Protein AF-0000000086526774 (afdb_homodimer)

Structure (mmCIF, N/CA/C/O backbone):
data_AF-0000000086526774-model_v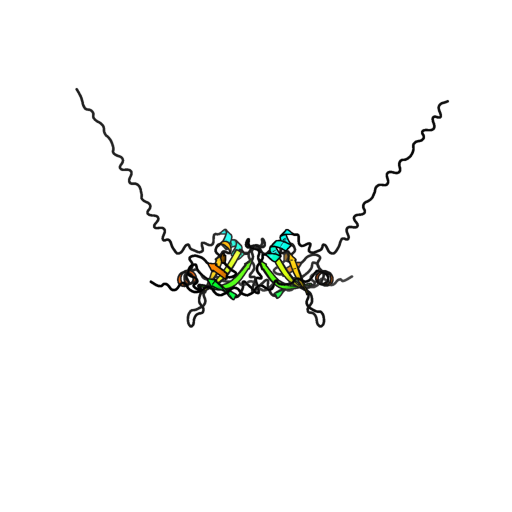1
#
loop_
_entity.id
_entity.type
_entity.pdbx_description
1 polymer 'PRC-barrel domain-containing protein'
#
loop_
_atom_site.group_PDB
_atom_site.id
_atom_site.type_symbol
_atom_site.label_atom_id
_atom_site.label_alt_id
_atom_site.label_comp_id
_atom_site.label_asym_id
_atom_site.label_entity_id
_atom_site.label_seq_id
_atom_site.pdbx_PDB_ins_code
_atom_site.Cartn_x
_atom_site.Cartn_y
_atom_site.Cartn_z
_atom_site.occupancy
_atom_site.B_iso_or_equiv
_atom_site.auth_seq_id
_atom_site.auth_comp_id
_atom_site.auth_asym_id
_atom_site.auth_atom_id
_atom_site.pdbx_PDB_model_num
ATOM 1 N N . MET A 1 1 ? 52.844 72.812 -6.301 1 23.19 1 MET A N 1
ATOM 2 C CA . MET A 1 1 ? 53 71.438 -5.809 1 23.19 1 MET A CA 1
ATOM 3 C C . MET A 1 1 ? 51.781 70.562 -6.164 1 23.19 1 MET A C 1
ATOM 5 O O . MET A 1 1 ? 50.844 71.062 -6.832 1 23.19 1 MET A O 1
ATOM 9 N N . ALA A 1 2 ? 50.844 70.375 -5.219 1 23.88 2 ALA A N 1
ATOM 10 C CA . ALA A 1 2 ? 50.281 69.125 -4.852 1 23.88 2 ALA A CA 1
ATOM 11 C C . ALA A 1 2 ? 49.094 68.75 -5.742 1 23.88 2 ALA A C 1
ATOM 13 O O . ALA A 1 2 ? 49.062 67.688 -6.352 1 23.88 2 ALA A O 1
ATOM 14 N N . PHE A 1 3 ? 47.781 68.812 -5.168 1 28.81 3 PHE A N 1
ATOM 15 C CA . PHE A 1 3 ? 47.062 67.625 -4.68 1 28.81 3 PHE A CA 1
ATOM 16 C C . PHE A 1 3 ? 45.969 67.188 -5.668 1 28.81 3 PHE A C 1
ATOM 18 O O . PHE A 1 3 ? 45.062 68 -5.941 1 28.81 3 PHE A O 1
ATOM 25 N N . TYR A 1 4 ? 46.375 66.5 -6.645 1 37.19 4 TYR A N 1
ATOM 26 C CA . TYR A 1 4 ? 45.531 65.75 -7.574 1 37.19 4 TYR A CA 1
ATOM 27 C C . TYR A 1 4 ? 44.5 64.875 -6.828 1 37.19 4 TYR A C 1
ATOM 29 O O . TYR A 1 4 ? 43.875 64 -7.41 1 37.19 4 TYR A O 1
ATOM 37 N N . GLU A 1 5 ? 44.312 65.25 -5.504 1 31.67 5 GLU A N 1
ATOM 38 C CA . GLU A 1 5 ? 43.75 64 -4.949 1 31.67 5 GLU A CA 1
ATOM 39 C C . GLU A 1 5 ? 42.625 63.438 -5.809 1 31.67 5 GLU A C 1
ATOM 41 O O . GLU A 1 5 ? 42.031 64.188 -6.586 1 31.67 5 GLU A O 1
ATOM 46 N N . THR A 1 6 ? 42.188 62.219 -5.367 1 34.53 6 THR A N 1
ATOM 47 C CA . THR A 1 6 ? 41.719 60.844 -5.43 1 34.53 6 THR A CA 1
ATOM 48 C C . THR A 1 6 ? 40.188 60.812 -5.613 1 34.53 6 THR A C 1
ATOM 50 O O . THR A 1 6 ? 39.438 61.406 -4.805 1 34.53 6 THR A O 1
ATOM 53 N N . LEU A 1 7 ? 39.781 60.625 -6.836 1 38.84 7 LEU A N 1
ATOM 54 C CA . LEU A 1 7 ? 38.438 60.406 -7.371 1 38.84 7 LEU A CA 1
ATOM 55 C C . LEU A 1 7 ? 37.75 59.281 -6.629 1 38.84 7 LEU A C 1
ATOM 57 O O . LEU A 1 7 ? 36.688 58.812 -7.035 1 38.84 7 LEU A O 1
ATOM 61 N N . ILE A 1 8 ? 37.969 59.156 -5.281 1 34.53 8 ILE A N 1
ATOM 62 C CA . ILE A 1 8 ? 37.531 57.812 -4.879 1 34.53 8 ILE A CA 1
ATOM 63 C C . ILE A 1 8 ? 36.031 57.688 -5.109 1 34.53 8 ILE A C 1
ATOM 65 O O . ILE A 1 8 ? 35.219 58.438 -4.562 1 34.53 8 ILE A O 1
ATOM 69 N N . ALA A 1 9 ? 35.656 57.156 -6.242 1 38.97 9 ALA A N 1
ATOM 70 C CA . ALA A 1 9 ? 34.312 56.75 -6.613 1 38.97 9 ALA A CA 1
ATOM 71 C C . ALA A 1 9 ? 33.781 55.75 -5.598 1 38.97 9 ALA A C 1
ATOM 73 O O . ALA A 1 9 ? 34.344 54.656 -5.414 1 38.97 9 ALA A O 1
ATOM 74 N N . ALA A 1 10 ? 33.375 56.25 -4.434 1 34.34 10 ALA A N 1
ATOM 75 C CA . ALA A 1 10 ? 32.812 55.281 -3.494 1 34.34 10 ALA A CA 1
ATOM 76 C C . ALA A 1 10 ? 31.625 54.562 -4.121 1 34.34 10 ALA A C 1
ATOM 78 O O . ALA A 1 10 ? 30.656 55.188 -4.559 1 34.34 10 ALA A O 1
ATOM 79 N N . THR A 1 11 ? 31.906 53.469 -4.848 1 37.31 11 THR A N 1
ATOM 80 C CA . THR A 1 11 ? 30.891 52.531 -5.312 1 37.31 11 THR A CA 1
ATOM 81 C C . THR A 1 11 ? 30.031 52.031 -4.148 1 37.31 11 THR A C 1
ATOM 83 O O . THR A 1 11 ? 30.547 51.531 -3.146 1 37.31 11 THR A O 1
ATOM 86 N N . VAL A 1 12 ? 29.047 52.812 -3.752 1 35.53 12 VAL A N 1
ATOM 87 C CA . VAL A 1 12 ? 28.078 52.312 -2.777 1 35.53 12 VAL A CA 1
ATOM 88 C C . VAL A 1 12 ? 27.531 50.969 -3.227 1 35.53 12 VAL A C 1
ATOM 90 O O . VAL A 1 12 ? 26.969 50.844 -4.316 1 35.53 12 VAL A O 1
ATOM 93 N N . LEU A 1 13 ? 28.203 49.844 -2.893 1 33.06 13 LEU A N 1
ATOM 94 C CA . LEU A 1 13 ? 27.672 48.469 -3 1 33.06 13 LEU A CA 1
ATOM 95 C C . LEU A 1 13 ? 26.312 48.344 -2.33 1 33.06 13 LEU A C 1
ATOM 97 O O . LEU A 1 13 ? 26.188 48.594 -1.128 1 33.06 13 LEU A O 1
ATOM 101 N N . ALA A 1 14 ? 25.25 48.812 -2.852 1 34.62 14 ALA A N 1
ATOM 102 C CA . ALA A 1 14 ? 23.938 48.469 -2.309 1 34.62 14 ALA A CA 1
ATOM 103 C C . ALA A 1 14 ? 23.781 46.938 -2.225 1 34.62 14 ALA A C 1
ATOM 105 O O . ALA A 1 14 ? 23.953 46.25 -3.223 1 34.62 14 ALA A O 1
ATOM 106 N N . SER A 1 15 ? 24.203 46.312 -1.143 1 31.66 15 SER A N 1
ATOM 107 C CA . SER A 1 15 ? 23.812 44.938 -0.841 1 31.66 15 SER A CA 1
ATOM 108 C C . SER A 1 15 ? 22.297 44.75 -0.994 1 31.66 15 SER A C 1
ATOM 110 O O . SER A 1 15 ? 21.516 45.5 -0.411 1 31.66 15 SER A O 1
ATOM 112 N N . SER A 1 16 ? 21.812 44.312 -2.121 1 35.47 16 SER A N 1
ATOM 113 C CA . SER A 1 16 ? 20.484 43.75 -2.309 1 35.47 16 SER A CA 1
ATOM 114 C C . SER A 1 16 ? 20.141 42.75 -1.215 1 35.47 16 SER A C 1
ATOM 116 O O . SER A 1 16 ? 20.75 41.688 -1.144 1 35.47 16 SER A O 1
ATOM 118 N N . VAL A 1 17 ? 19.984 43.188 0.007 1 31.89 17 VAL A N 1
ATOM 119 C CA . VAL A 1 17 ? 19.312 42.281 0.921 1 31.89 17 VAL A CA 1
ATOM 120 C C . VAL A 1 17 ? 18.078 41.688 0.241 1 31.89 17 VAL A C 1
ATOM 122 O O . VAL A 1 17 ? 17.141 42.406 -0.087 1 31.89 17 VAL A O 1
ATOM 125 N N . SER A 1 18 ? 18.281 40.781 -0.705 1 32.25 18 SER A N 1
ATOM 126 C CA . SER A 1 18 ? 17.188 39.875 -1.078 1 32.25 18 SER A CA 1
ATOM 127 C C . SER A 1 18 ? 16.469 39.344 0.154 1 32.25 18 SER A C 1
ATOM 129 O O . SER A 1 18 ? 17.031 38.562 0.924 1 32.25 18 SER A O 1
ATOM 131 N N . ALA A 1 19 ? 15.836 40.125 0.886 1 31.8 19 ALA A N 1
ATOM 132 C CA . ALA A 1 19 ? 14.883 39.625 1.867 1 31.8 19 ALA A CA 1
ATOM 133 C C . ALA A 1 19 ? 14.039 38.5 1.275 1 31.8 19 ALA A C 1
ATOM 135 O O . ALA A 1 19 ? 13.18 38.719 0.426 1 31.8 19 ALA A O 1
ATOM 136 N N . HIS A 1 20 ? 14.656 37.312 0.956 1 32.69 20 HIS A N 1
ATOM 137 C CA . HIS A 1 20 ? 13.82 36.094 0.852 1 32.69 20 HIS A CA 1
ATOM 138 C C . HIS A 1 20 ? 12.852 36 2.02 1 32.69 20 HIS A C 1
ATOM 140 O O . HIS A 1 20 ? 13.258 35.781 3.16 1 32.69 20 HIS A O 1
ATOM 146 N N . ALA A 1 21 ? 12.023 36.875 2.191 1 30.42 21 ALA A N 1
ATOM 147 C CA . ALA A 1 21 ? 10.922 36.531 3.088 1 30.42 21 ALA A CA 1
ATOM 148 C C . ALA A 1 21 ? 10.531 35.062 2.939 1 30.42 21 ALA A C 1
ATOM 150 O O . ALA A 1 21 ? 10.023 34.656 1.894 1 30.42 21 ALA A O 1
ATOM 151 N N . GLN A 1 22 ? 11.359 34.219 3.465 1 30.98 22 GLN A N 1
ATOM 152 C CA . GLN A 1 22 ? 10.953 32.812 3.641 1 30.98 22 GLN A CA 1
ATOM 153 C C . GLN A 1 22 ? 9.539 32.719 4.215 1 30.98 22 GLN A C 1
ATOM 155 O O . GLN A 1 22 ? 9.312 33.094 5.375 1 30.98 22 GLN A O 1
ATOM 160 N N . ILE A 1 23 ? 8.57 33.25 3.6 1 31.83 23 ILE A N 1
ATOM 161 C CA . ILE A 1 23 ? 7.27 32.781 4.051 1 31.83 23 ILE A CA 1
ATOM 162 C C . ILE A 1 23 ? 7.391 31.328 4.531 1 31.83 23 ILE A C 1
ATOM 164 O O . ILE A 1 23 ? 7.75 30.438 3.758 1 31.83 23 ILE A O 1
ATOM 168 N N . ALA A 1 24 ? 7.918 31.062 5.633 1 30.03 24 ALA A N 1
ATOM 169 C CA . ALA A 1 24 ? 8.188 29.906 6.488 1 30.03 24 ALA A CA 1
ATOM 170 C C . ALA A 1 24 ? 7.285 28.734 6.133 1 30.03 24 ALA A C 1
ATOM 172 O O . ALA A 1 24 ? 7.758 27.609 5.988 1 30.03 24 ALA A O 1
ATOM 173 N N . GLY A 1 25 ? 6.016 28.797 6.668 1 33.38 25 GLY A N 1
ATOM 174 C CA . GLY A 1 25 ? 5.258 27.625 7.117 1 33.38 25 GLY A CA 1
ATOM 175 C C . GLY A 1 25 ? 4.961 26.641 6 1 33.38 25 GLY A C 1
ATOM 176 O O . GLY A 1 25 ? 4.68 25.469 6.258 1 33.38 25 GLY A O 1
ATOM 177 N N . ALA A 1 26 ? 4.219 27.172 4.941 1 39.5 26 ALA A N 1
ATOM 178 C CA . ALA A 1 26 ? 3.547 26.219 4.066 1 39.5 26 ALA A CA 1
ATOM 179 C C . ALA A 1 26 ? 4.547 25.5 3.162 1 39.5 26 ALA A C 1
ATOM 181 O O . ALA A 1 26 ? 4.996 26.062 2.158 1 39.5 26 ALA A O 1
ATOM 182 N N . GLN A 1 27 ? 5.66 25.156 3.58 1 42.06 27 GLN A N 1
ATOM 183 C CA . GLN A 1 27 ? 6.367 24.406 2.549 1 42.06 27 GLN A CA 1
ATOM 184 C C . GLN A 1 27 ? 5.391 23.594 1.696 1 42.06 27 GLN A C 1
ATOM 186 O O . GLN A 1 27 ? 4.652 22.75 2.215 1 42.06 27 GLN A O 1
ATOM 191 N N . PRO A 1 28 ? 4.953 24.172 0.633 1 45.78 28 PRO A N 1
ATOM 192 C CA . PRO A 1 28 ? 4.133 23.359 -0.27 1 45.78 28 PRO A CA 1
ATOM 193 C C . PRO A 1 28 ? 4.629 21.922 -0.393 1 45.78 28 PRO A C 1
ATOM 195 O O . PRO A 1 28 ? 5.824 21.672 -0.231 1 45.78 28 PRO A O 1
ATOM 198 N N . ILE A 1 29 ? 3.818 20.938 0.22 1 50.53 29 ILE A N 1
ATOM 199 C CA . ILE A 1 29 ? 4.066 19.578 -0.256 1 50.53 29 ILE A CA 1
ATOM 200 C C . ILE A 1 29 ? 4.582 19.625 -1.691 1 50.53 29 ILE A C 1
ATOM 202 O O . ILE A 1 29 ? 3.818 19.875 -2.627 1 50.53 29 ILE A O 1
ATOM 206 N N . SER A 1 30 ? 5.574 20.484 -1.991 1 51.22 30 SER A N 1
ATOM 207 C CA . SER A 1 30 ? 6.172 20.578 -3.318 1 51.22 30 SER A CA 1
ATOM 208 C C . SER A 1 30 ? 6.332 19.203 -3.951 1 51.22 30 SER A C 1
ATOM 210 O O . SER A 1 30 ? 7.176 18.406 -3.521 1 51.22 30 SER A O 1
ATOM 212 N N . VAL A 1 31 ? 5.344 18.797 -4.445 1 57.62 31 VAL A N 1
ATOM 213 C CA . VAL A 1 31 ? 5.438 17.609 -5.293 1 57.62 31 VAL A CA 1
ATOM 214 C C . VAL A 1 31 ? 6.375 17.891 -6.465 1 57.62 31 VAL A C 1
ATOM 216 O O . VAL A 1 31 ? 6.18 18.844 -7.215 1 57.62 31 VAL A O 1
ATOM 219 N N . THR A 1 32 ? 7.656 17.5 -6.383 1 61.91 32 THR A N 1
ATOM 220 C CA . THR A 1 32 ? 8.586 17.578 -7.504 1 61.91 32 THR A CA 1
ATOM 221 C C . THR A 1 32 ? 7.988 16.938 -8.75 1 61.91 32 THR A C 1
ATOM 223 O O . THR A 1 32 ? 6.992 16.203 -8.664 1 61.91 32 THR A O 1
ATOM 226 N N . VAL A 1 33 ? 8.438 17.359 -9.914 1 57.66 33 VAL A N 1
ATOM 227 C CA . VAL A 1 33 ? 7.996 16.812 -11.188 1 57.66 33 VAL A CA 1
ATOM 228 C C . VAL A 1 33 ? 8.078 15.281 -11.141 1 57.66 33 VAL A C 1
ATOM 230 O O . VAL A 1 33 ? 7.195 14.594 -11.648 1 57.66 33 VAL A O 1
ATOM 233 N N . GLU A 1 34 ? 9.211 14.797 -10.531 1 62.72 34 GLU A N 1
ATOM 234 C CA . GLU A 1 34 ? 9.383 13.352 -10.445 1 62.72 34 GLU A CA 1
ATOM 235 C C . GLU A 1 34 ? 8.273 12.711 -9.609 1 62.72 34 GLU A C 1
ATOM 237 O O . GLU A 1 34 ? 7.742 11.656 -9.977 1 62.72 34 GLU A O 1
ATOM 242 N N . GLN A 1 35 ? 7.938 13.414 -8.688 1 68.31 35 GLN A N 1
ATOM 243 C CA . GLN A 1 35 ? 6.883 12.875 -7.836 1 68.31 35 GLN A CA 1
ATOM 244 C C . GLN A 1 35 ? 5.523 12.961 -8.523 1 68.31 35 GLN A C 1
ATOM 246 O O . GLN A 1 35 ? 4.703 12.047 -8.406 1 68.31 35 GLN A O 1
ATOM 251 N N . SER A 1 36 ? 5.422 14.023 -9.289 1 73.69 36 SER A N 1
ATOM 252 C CA . SER A 1 36 ? 4.184 14.156 -10.047 1 73.69 36 SER A CA 1
ATOM 253 C C . SER A 1 36 ? 4.043 13.047 -11.078 1 73.69 36 SER A C 1
ATOM 255 O O . SER A 1 36 ? 2.965 12.469 -11.234 1 73.69 36 SER A O 1
ATOM 257 N N . GLN A 1 37 ? 5.195 12.758 -11.75 1 71.69 37 GLN A N 1
ATOM 258 C CA . GLN A 1 37 ? 5.156 11.688 -12.75 1 71.69 37 GLN A CA 1
ATOM 259 C C . GLN A 1 37 ? 4.871 10.336 -12.102 1 71.69 37 GLN A C 1
ATOM 261 O O . GLN A 1 37 ? 4.094 9.539 -12.633 1 71.69 37 GLN A O 1
ATOM 266 N N . ALA A 1 38 ? 5.496 10.117 -10.93 1 71.31 38 ALA A N 1
ATOM 267 C CA . ALA A 1 38 ? 5.27 8.859 -10.219 1 71.31 38 ALA A CA 1
ATOM 268 C C . ALA A 1 38 ? 3.811 8.719 -9.797 1 71.31 38 ALA A C 1
ATOM 270 O O . ALA A 1 38 ? 3.256 7.621 -9.812 1 71.31 38 ALA A O 1
ATOM 271 N N . LEU A 1 39 ? 3.24 9.828 -9.5 1 74.06 39 LEU A N 1
ATOM 272 C CA . LEU A 1 39 ? 1.826 9.828 -9.141 1 74.06 39 LEU A CA 1
ATOM 273 C C . LEU A 1 39 ? 0.956 9.508 -10.352 1 74.06 39 LEU A C 1
ATOM 275 O O . LEU A 1 39 ? -0.042 8.789 -10.234 1 74.06 39 LEU A O 1
ATOM 279 N N . LEU A 1 40 ? 1.454 9.93 -11.5 1 75.5 40 LEU A N 1
ATOM 280 C CA . LEU A 1 40 ? 0.702 9.742 -12.734 1 75.5 40 LEU A CA 1
ATOM 281 C C . LEU A 1 40 ? 0.823 8.305 -13.227 1 75.5 40 LEU A C 1
ATOM 283 O O . LEU A 1 40 ? -0.122 7.758 -13.805 1 75.5 40 LEU A O 1
ATOM 287 N N . GLU A 1 41 ? 1.964 7.715 -12.883 1 82.12 41 GLU A N 1
ATOM 288 C CA . GLU A 1 41 ? 2.217 6.387 -13.43 1 82.12 41 GLU A CA 1
ATOM 289 C C . GLU A 1 41 ? 1.964 5.301 -12.391 1 82.12 41 GLU A C 1
ATOM 291 O O . GLU A 1 41 ? 1.999 4.109 -12.703 1 82.12 41 GLU A O 1
ATOM 296 N N . GLY A 1 42 ? 1.665 5.711 -11.242 1 89.81 42 GLY A N 1
ATOM 297 C CA . GLY A 1 42 ? 1.543 4.746 -10.156 1 89.81 42 GLY A CA 1
ATOM 298 C C . GLY A 1 42 ? 0.17 4.105 -10.086 1 89.81 42 GLY A C 1
ATOM 299 O O . GLY A 1 42 ? -0.706 4.402 -10.898 1 89.81 42 GLY A O 1
ATOM 300 N N . TRP A 1 43 ? 0.063 3.113 -9.234 1 92.06 43 TRP A N 1
ATOM 301 C CA . TRP A 1 43 ? -1.173 2.367 -9.016 1 92.06 43 TRP A CA 1
ATOM 302 C C . TRP A 1 43 ? -1.76 2.676 -7.641 1 92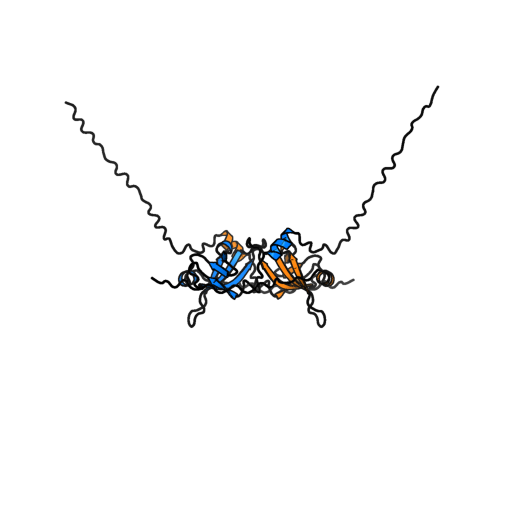.06 43 TRP A C 1
ATOM 304 O O . TRP A 1 43 ? -1.042 2.672 -6.637 1 92.06 43 TRP A O 1
ATOM 314 N N . SER A 1 44 ? -3.057 2.922 -7.648 1 95.5 44 SER A N 1
ATOM 315 C CA . SER A 1 44 ? -3.791 3.02 -6.391 1 95.5 44 SER A CA 1
ATOM 316 C C . SER A 1 44 ? -3.852 1.674 -5.676 1 95.5 44 SER A C 1
ATOM 318 O O . SER A 1 44 ? -4.34 0.69 -6.238 1 95.5 44 SER A O 1
ATOM 320 N N . VAL A 1 45 ? -3.4 1.687 -4.488 1 96.81 45 VAL A N 1
ATOM 321 C CA . VAL A 1 45 ? -3.404 0.45 -3.715 1 96.81 45 VAL A CA 1
ATOM 322 C C . VAL A 1 45 ? -4.84 0.052 -3.383 1 96.81 45 VAL A C 1
ATOM 324 O O . VAL A 1 45 ? -5.227 -1.106 -3.557 1 96.81 45 VAL A O 1
ATOM 327 N N . LYS A 1 46 ? -5.582 0.971 -2.934 1 96.25 46 LYS A N 1
ATOM 328 C CA . LYS A 1 46 ? -6.953 0.721 -2.498 1 96.25 46 LYS A CA 1
ATOM 329 C C . LYS A 1 46 ? -7.832 0.28 -3.666 1 96.25 46 LYS A C 1
ATOM 331 O O . LYS A 1 46 ? -8.648 -0.635 -3.527 1 96.25 46 LYS A O 1
ATOM 336 N N . LYS A 1 47 ? -7.648 0.801 -4.812 1 94.12 47 LYS A N 1
ATOM 337 C CA . LYS A 1 47 ? -8.578 0.578 -5.918 1 94.12 47 LYS A CA 1
ATOM 338 C C . LYS A 1 47 ? -8.047 -0.491 -6.871 1 94.12 47 LYS A C 1
ATOM 340 O O . LYS A 1 47 ? -8.828 -1.234 -7.473 1 94.12 47 LYS A O 1
ATOM 345 N N . SER A 1 48 ? -6.703 -0.568 -6.965 1 94.69 48 SER A N 1
ATOM 346 C CA . SER A 1 48 ? -6.184 -1.35 -8.078 1 94.69 48 SER A CA 1
ATOM 347 C C . SER A 1 48 ? -5.324 -2.512 -7.594 1 94.69 48 SER A C 1
ATOM 349 O O . SER A 1 48 ? -4.895 -3.35 -8.391 1 94.69 48 SER A O 1
ATOM 351 N N . VAL A 1 49 ? -5.047 -2.611 -6.332 1 96.56 49 VAL A N 1
ATOM 352 C CA . VAL A 1 49 ? -4.121 -3.648 -5.891 1 96.56 49 VAL A CA 1
ATOM 353 C C . VAL A 1 49 ? -4.82 -4.574 -4.895 1 96.56 49 VAL A C 1
ATOM 355 O O . VAL A 1 49 ? -4.98 -5.766 -5.156 1 96.56 49 VAL A O 1
ATOM 358 N N . LEU A 1 50 ? -5.285 -4 -3.811 1 98 50 LEU A N 1
ATOM 359 C CA . LEU A 1 50 ? -5.91 -4.828 -2.785 1 98 50 LEU A CA 1
ATOM 360 C C . LEU A 1 50 ? -7.18 -5.488 -3.314 1 98 50 LEU A C 1
ATOM 362 O O . LEU A 1 50 ? -8.008 -4.828 -3.939 1 98 50 LEU A O 1
ATOM 366 N N . GLY A 1 51 ? -7.254 -6.785 -3.141 1 96.44 51 GLY A N 1
ATOM 367 C CA . GLY A 1 51 ? -8.438 -7.527 -3.553 1 96.44 51 GLY A CA 1
ATOM 368 C C . GLY A 1 51 ? -8.375 -7.992 -4.996 1 96.44 51 GLY A C 1
ATOM 369 O O . GLY A 1 51 ? -9.25 -8.727 -5.453 1 96.44 51 GLY A O 1
ATOM 370 N N . LYS A 1 52 ? -7.414 -7.645 -5.715 1 96.44 52 LYS A N 1
ATOM 371 C CA . LYS A 1 52 ? -7.309 -8.016 -7.121 1 96.44 52 LYS A CA 1
ATOM 372 C C . LYS A 1 52 ? -6.703 -9.406 -7.281 1 96.44 52 LYS A C 1
ATOM 374 O O . LYS A 1 52 ? -5.91 -9.844 -6.445 1 96.44 52 LYS A O 1
ATOM 379 N N . ALA A 1 53 ? -7.059 -9.992 -8.32 1 96.62 53 ALA A N 1
ATOM 380 C CA . ALA A 1 53 ? -6.586 -11.336 -8.633 1 96.62 53 ALA A CA 1
ATOM 381 C C . ALA A 1 53 ? -5.121 -11.32 -9.055 1 96.62 53 ALA A C 1
ATOM 383 O O . ALA A 1 53 ? -4.656 -10.352 -9.664 1 96.62 53 ALA A O 1
ATOM 384 N N . VAL A 1 54 ? -4.48 -12.383 -8.742 1 97.31 54 VAL A N 1
ATOM 385 C CA . VAL A 1 54 ? -3.129 -12.656 -9.219 1 97.31 54 VAL A CA 1
ATOM 386 C C . VAL A 1 54 ? -3.148 -13.836 -10.195 1 97.31 54 VAL A C 1
ATOM 388 O O . VAL A 1 54 ? -3.686 -14.898 -9.883 1 97.31 54 VAL A O 1
ATOM 391 N N . TYR A 1 55 ? -2.578 -13.617 -11.336 1 97.06 55 TYR A N 1
ATOM 392 C CA . TYR A 1 55 ? -2.564 -14.633 -12.383 1 97.06 55 TYR A CA 1
ATOM 393 C C . TYR A 1 55 ? -1.157 -15.188 -12.586 1 97.06 55 TYR A C 1
ATOM 395 O O . TYR A 1 55 ? -0.172 -14.539 -12.227 1 97.06 55 TYR A O 1
ATOM 403 N N . ASN A 1 56 ? -1.118 -16.406 -13.125 1 96.56 56 ASN A N 1
ATOM 404 C CA . ASN A 1 56 ? 0.161 -16.938 -13.586 1 96.56 56 ASN A CA 1
ATOM 405 C C . ASN A 1 56 ? 0.322 -16.766 -15.094 1 96.56 56 ASN A C 1
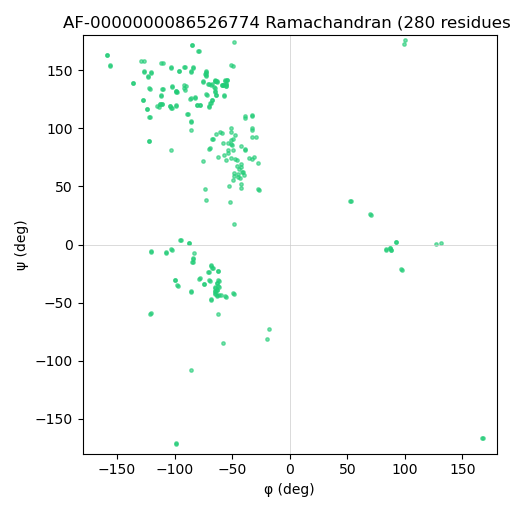ATOM 407 O O . ASN A 1 56 ? -0.479 -16.094 -15.734 1 96.56 56 ASN A O 1
ATOM 411 N N . ASP A 1 57 ? 1.412 -17.406 -15.633 1 95.06 57 ASP A N 1
ATOM 412 C CA . ASP A 1 57 ? 1.755 -17.219 -17.047 1 95.06 57 ASP A CA 1
ATOM 413 C C . ASP A 1 57 ? 0.707 -17.859 -17.953 1 95.06 57 ASP A C 1
ATOM 415 O O . ASP A 1 57 ? 0.608 -17.516 -19.125 1 95.06 57 ASP A O 1
ATOM 419 N N . GLU A 1 58 ? -0.061 -18.734 -17.422 1 95.06 58 GLU A N 1
ATOM 420 C CA . GLU A 1 58 ? -1.108 -19.406 -18.188 1 95.06 58 GLU A CA 1
ATOM 421 C C . GLU A 1 58 ? -2.449 -18.688 -18.031 1 95.06 58 GLU A C 1
ATOM 423 O O . GLU A 1 58 ? -3.494 -19.234 -18.375 1 95.06 58 GLU A O 1
ATOM 428 N N . ASN A 1 59 ? -2.492 -17.594 -17.359 1 96 59 ASN A N 1
ATOM 429 C CA . ASN A 1 59 ? -3.68 -16.781 -17.109 1 96 59 ASN A CA 1
ATOM 430 C C . ASN A 1 59 ? -4.652 -17.469 -16.172 1 96 59 ASN A C 1
ATOM 432 O O . ASN A 1 59 ? -5.863 -17.281 -16.266 1 96 59 ASN A O 1
ATOM 436 N N . GLN A 1 60 ? -4.109 -18.297 -15.398 1 93.88 60 GLN A N 1
ATOM 437 C CA . GLN A 1 60 ? -4.898 -18.906 -14.328 1 93.88 60 GLN A CA 1
ATOM 438 C C . GLN A 1 60 ? -4.805 -18.078 -13.047 1 93.88 60 GLN A C 1
ATOM 440 O O . GLN A 1 60 ? -3.715 -17.656 -12.656 1 93.88 60 GLN A O 1
ATOM 445 N N . LYS A 1 61 ? -5.91 -17.828 -12.43 1 94.19 61 LYS A N 1
ATOM 446 C CA . LYS A 1 61 ? -5.91 -17.156 -11.141 1 94.19 61 LYS A CA 1
ATOM 447 C C . LYS A 1 61 ? -5.312 -18.031 -10.047 1 94.19 61 LYS A C 1
ATOM 449 O O . LYS A 1 61 ? -5.809 -19.125 -9.781 1 94.19 61 LYS A O 1
ATOM 454 N N . VAL A 1 62 ? -4.27 -17.484 -9.445 1 94.69 62 VAL A N 1
ATOM 455 C CA . VAL A 1 62 ? -3.6 -18.312 -8.445 1 94.69 62 VAL A CA 1
ATOM 456 C C . VAL A 1 62 ? -3.91 -17.781 -7.051 1 94.69 62 VAL A C 1
ATOM 458 O O . VAL A 1 62 ? -3.584 -18.438 -6.051 1 94.69 62 VAL A O 1
ATOM 461 N N . GLY A 1 63 ? -4.586 -16.625 -6.945 1 95 63 GLY A N 1
ATOM 462 C CA . GLY A 1 63 ? -4.941 -16.047 -5.668 1 95 63 GLY A CA 1
ATOM 463 C C . GLY A 1 63 ? -5.418 -14.602 -5.785 1 95 63 GLY A C 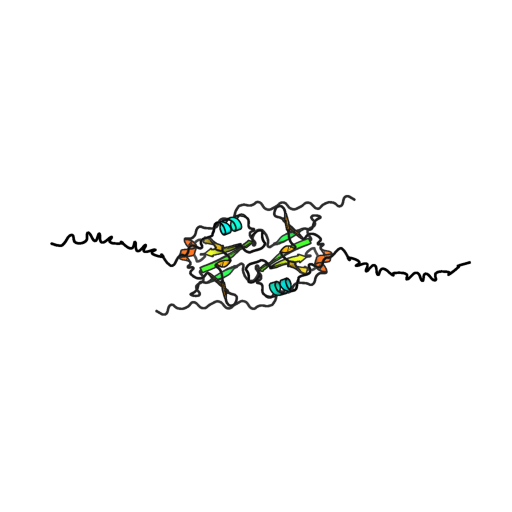1
ATOM 464 O O . GLY A 1 63 ? -5.805 -14.164 -6.867 1 95 63 GLY A O 1
ATOM 465 N N . THR A 1 64 ? -5.477 -13.945 -4.641 1 96.44 64 THR A N 1
ATOM 466 C CA . THR A 1 64 ? -5.883 -12.547 -4.543 1 96.44 64 THR A CA 1
ATOM 467 C C . THR A 1 64 ? -4.961 -11.773 -3.604 1 96.44 64 THR A C 1
ATOM 469 O O . THR A 1 64 ? -4.52 -12.312 -2.584 1 96.44 64 THR A O 1
ATOM 472 N N . VAL A 1 65 ? -4.637 -10.562 -4.004 1 97.75 65 VAL A N 1
ATOM 473 C CA . VAL A 1 65 ? -3.826 -9.734 -3.113 1 97.75 65 VAL A CA 1
ATOM 474 C C . VAL A 1 65 ? -4.652 -9.32 -1.896 1 97.75 65 VAL A C 1
ATOM 476 O O . VAL A 1 65 ? -5.633 -8.586 -2.025 1 97.75 65 VAL A O 1
ATOM 479 N N . ARG A 1 66 ? -4.266 -9.68 -0.799 1 97.25 66 ARG A N 1
ATOM 480 C CA . ARG A 1 66 ? -4.988 -9.398 0.436 1 97.25 66 ARG A CA 1
ATOM 481 C C . ARG A 1 66 ? -4.418 -8.164 1.134 1 97.25 66 ARG A C 1
ATOM 483 O O . ARG A 1 66 ? -5.148 -7.426 1.796 1 97.25 66 ARG A O 1
ATOM 490 N N . ASP A 1 67 ? -3.117 -7.996 1.047 1 97.69 67 ASP A N 1
ATOM 491 C CA . ASP A 1 67 ? -2.43 -6.934 1.771 1 97.69 67 ASP A CA 1
ATOM 492 C C . ASP A 1 67 ? -1.08 -6.617 1.133 1 97.69 67 ASP A C 1
ATOM 494 O O . ASP A 1 67 ? -0.604 -7.363 0.274 1 97.69 67 ASP A O 1
ATOM 498 N N . LEU A 1 68 ? -0.515 -5.535 1.415 1 97.94 68 LEU A N 1
ATOM 499 C CA . LEU A 1 68 ? 0.868 -5.18 1.122 1 97.94 68 LEU A CA 1
ATOM 500 C C . LEU A 1 68 ? 1.635 -4.875 2.404 1 97.94 68 LEU A C 1
ATOM 502 O O . LEU A 1 68 ? 1.049 -4.426 3.393 1 97.94 68 LEU A O 1
ATOM 506 N N . ILE A 1 69 ? 2.9 -5.18 2.357 1 96.19 69 ILE A N 1
ATOM 507 C CA . ILE A 1 69 ? 3.807 -4.789 3.432 1 96.19 69 ILE A CA 1
ATOM 508 C C . ILE A 1 69 ? 4.77 -3.717 2.93 1 96.19 69 ILE A C 1
ATOM 510 O O . ILE A 1 69 ? 5.465 -3.918 1.931 1 96.19 69 ILE A O 1
ATOM 514 N N . VAL A 1 70 ? 4.73 -2.592 3.572 1 95.44 70 VAL A N 1
ATOM 515 C CA . VAL A 1 70 ? 5.641 -1.505 3.229 1 95.44 70 VAL A CA 1
ATOM 516 C C . VAL A 1 70 ? 6.82 -1.492 4.199 1 95.44 70 VAL A C 1
ATOM 518 O O . VAL A 1 70 ? 6.629 -1.5 5.418 1 95.44 70 VAL A O 1
ATOM 521 N N . ALA A 1 71 ? 7.953 -1.411 3.629 1 92.19 71 ALA A N 1
ATOM 522 C CA . ALA A 1 71 ? 9.188 -1.395 4.402 1 92.19 71 ALA A CA 1
ATOM 523 C C . ALA A 1 71 ? 9.461 -0.005 4.973 1 92.19 71 ALA A C 1
ATOM 525 O O . ALA A 1 71 ? 8.852 0.978 4.543 1 92.19 71 ALA A O 1
ATOM 526 N N . PRO A 1 72 ? 10.391 0.068 5.906 1 86.94 72 PRO A N 1
ATOM 527 C CA . PRO A 1 72 ? 10.719 1.353 6.531 1 86.94 72 PRO A CA 1
ATOM 528 C C . PRO A 1 72 ? 11.266 2.373 5.535 1 86.94 72 PRO A C 1
ATOM 530 O O . PRO A 1 72 ? 11.125 3.58 5.746 1 86.94 72 PRO A O 1
ATOM 533 N N . ASP A 1 73 ? 11.789 1.913 4.461 1 86.81 73 ASP A N 1
ATOM 534 C CA . ASP A 1 73 ? 12.383 2.828 3.488 1 86.81 73 ASP A CA 1
ATOM 535 C C . ASP A 1 73 ? 11.336 3.332 2.498 1 86.81 73 ASP A C 1
ATOM 537 O O . ASP A 1 73 ? 11.648 4.109 1.595 1 86.81 73 ASP A O 1
ATOM 541 N N . GLY A 1 74 ? 10.125 2.914 2.67 1 90.5 74 GLY A N 1
ATOM 542 C CA . GLY A 1 74 ? 9.047 3.395 1.821 1 90.5 74 GLY A CA 1
ATOM 543 C C . GLY A 1 74 ? 8.805 2.514 0.611 1 90.5 74 GLY A C 1
ATOM 544 O O . GLY A 1 74 ? 7.934 2.809 -0.211 1 90.5 74 GLY A O 1
ATOM 545 N N . SER A 1 75 ? 9.523 1.466 0.502 1 92.81 75 SER A N 1
ATOM 546 C CA . SER A 1 75 ? 9.289 0.528 -0.591 1 92.81 75 SER A CA 1
ATOM 547 C C . SER A 1 75 ? 8.305 -0.563 -0.187 1 92.81 75 SER A C 1
ATOM 549 O O . SER A 1 75 ? 8.133 -0.844 1.002 1 92.81 75 SER A O 1
ATOM 551 N N . VAL A 1 76 ? 7.629 -1.087 -1.156 1 95.56 76 VAL A N 1
ATOM 552 C CA . VAL A 1 76 ? 6.809 -2.266 -0.891 1 95.56 76 VAL A CA 1
ATOM 553 C C . VAL A 1 76 ? 7.695 -3.506 -0.822 1 95.56 76 VAL A C 1
ATOM 555 O O . VAL A 1 76 ? 8.367 -3.855 -1.799 1 95.56 76 VAL A O 1
ATOM 558 N N . SER A 1 77 ? 7.707 -4.172 0.266 1 94.44 77 SER A N 1
ATOM 559 C CA . SER A 1 77 ? 8.562 -5.344 0.436 1 94.44 77 SER A CA 1
ATOM 560 C C . SER A 1 77 ? 7.879 -6.602 -0.092 1 94.44 77 SER A C 1
ATOM 562 O O . SER A 1 77 ? 8.516 -7.434 -0.743 1 94.44 77 SER A O 1
ATOM 564 N N . ALA A 1 78 ? 6.52 -6.672 0.205 1 95.62 78 ALA A N 1
ATOM 565 C CA . ALA A 1 78 ? 5.824 -7.902 -0.167 1 95.62 78 ALA A CA 1
ATOM 566 C C . ALA A 1 78 ? 4.332 -7.652 -0.347 1 95.62 78 ALA A C 1
ATOM 568 O O . ALA A 1 78 ? 3.781 -6.703 0.212 1 95.62 78 ALA A O 1
ATOM 569 N N . ALA A 1 79 ? 3.744 -8.469 -1.14 1 97 79 ALA A N 1
ATOM 570 C CA . ALA A 1 79 ? 2.295 -8.648 -1.174 1 97 79 ALA A CA 1
ATOM 571 C C . ALA A 1 79 ? 1.886 -9.93 -0.448 1 97 79 ALA A C 1
ATOM 573 O O . ALA A 1 79 ? 2.553 -10.961 -0.567 1 97 79 ALA A O 1
ATOM 574 N N . ILE A 1 80 ? 0.87 -9.781 0.32 1 96.88 80 ILE A N 1
ATOM 575 C CA . ILE A 1 80 ? 0.25 -10.984 0.873 1 96.88 80 ILE A CA 1
ATOM 576 C C . ILE A 1 80 ? -0.815 -11.5 -0.089 1 96.88 80 ILE A C 1
ATOM 578 O O . ILE A 1 80 ? -1.825 -10.836 -0.327 1 96.88 80 ILE A O 1
ATOM 582 N N . VAL A 1 81 ? -0.546 -12.656 -0.664 1 96.81 81 VAL A N 1
ATOM 583 C CA . VAL A 1 81 ? -1.447 -13.281 -1.628 1 96.81 81 VAL A CA 1
ATOM 584 C C . VAL A 1 81 ? -2.197 -14.438 -0.964 1 96.81 8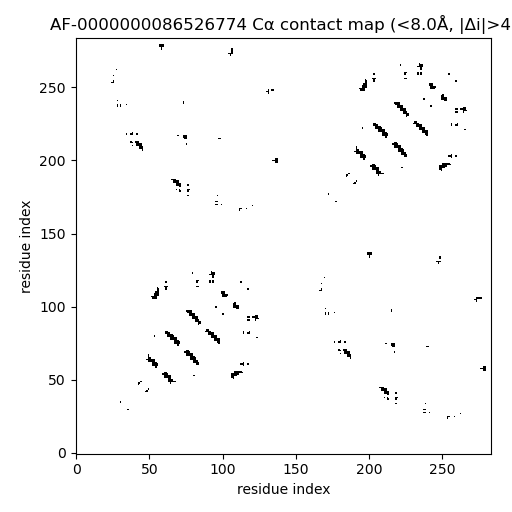1 VAL A C 1
ATOM 586 O O . VAL A 1 81 ? -1.579 -15.359 -0.43 1 96.81 81 VAL A O 1
ATOM 589 N N . SER A 1 82 ? -3.426 -14.289 -0.954 1 95.31 82 SER A N 1
ATOM 590 C CA . SER A 1 82 ? -4.273 -15.359 -0.436 1 95.31 82 SER A CA 1
ATOM 591 C C . SER A 1 82 ? -4.59 -16.391 -1.516 1 95.31 82 SER A C 1
ATOM 593 O O . SER A 1 82 ? -5.277 -16.078 -2.492 1 95.31 82 SER A O 1
ATOM 595 N N . ALA A 1 83 ? -3.936 -17.516 -1.345 1 93 83 ALA A N 1
ATOM 596 C CA . ALA A 1 83 ? -4.203 -18.625 -2.262 1 93 83 ALA A CA 1
ATOM 597 C C . ALA A 1 83 ? -5.305 -19.531 -1.721 1 93 83 ALA A C 1
ATOM 599 O O . ALA A 1 83 ? -5.34 -19.828 -0.525 1 93 83 ALA A O 1
ATOM 600 N N . GLY A 1 84 ? -6.078 -19.844 -2.586 1 76.19 84 GLY A N 1
ATOM 601 C CA . GLY A 1 84 ? -7.203 -20.656 -2.133 1 76.19 84 GLY A CA 1
ATOM 602 C C . GLY A 1 84 ? -8.469 -19.844 -1.925 1 76.19 84 GLY A C 1
ATOM 603 O O . GLY A 1 84 ? -8.523 -18.672 -2.271 1 76.19 84 GLY A O 1
ATOM 604 N N . GLY A 1 85 ? -9.641 -20.312 -1.663 1 69.31 85 GLY A N 1
ATOM 605 C CA . GLY A 1 85 ? -10.938 -19.703 -1.392 1 69.31 85 GLY A CA 1
ATOM 606 C C . GLY A 1 85 ? -12.055 -20.312 -2.217 1 69.31 85 GLY A C 1
ATOM 607 O O . GLY A 1 85 ? -13.164 -19.766 -2.266 1 69.31 85 GLY A O 1
ATOM 608 N N . PHE A 1 86 ? -11.617 -21.219 -2.926 1 68.94 86 PHE A N 1
ATOM 609 C CA . PHE A 1 86 ? -12.695 -21.938 -3.586 1 68.94 86 PHE A CA 1
ATOM 610 C C . PHE A 1 86 ? -13.438 -22.828 -2.594 1 68.94 86 PHE A C 1
ATOM 612 O O . PHE A 1 86 ? -12.898 -23.188 -1.542 1 68.94 86 PHE A O 1
ATOM 619 N N . LEU A 1 87 ? -14.688 -23.031 -2.738 1 72.62 87 LEU A N 1
ATOM 620 C CA . LEU A 1 87 ? -15.555 -23.828 -1.879 1 72.62 87 LEU A CA 1
ATOM 621 C C . LEU A 1 87 ? -14.789 -25.016 -1.288 1 72.62 87 LEU A C 1
ATOM 623 O O . LEU A 1 87 ? -14.312 -25.875 -2.023 1 72.62 87 LEU A O 1
ATOM 627 N N . GLY A 1 88 ? -14.578 -24.922 0.113 1 73.88 88 GLY A N 1
ATOM 628 C CA . GLY A 1 88 ? -14.008 -26.062 0.8 1 73.88 88 GLY A CA 1
ATOM 629 C C . GLY A 1 88 ? -12.508 -25.953 0.994 1 73.88 88 GLY A C 1
ATOM 630 O O . GLY A 1 88 ? -11.891 -26.844 1.601 1 73.88 88 GLY A O 1
ATOM 631 N N . VAL A 1 89 ? -11.781 -25.141 0.235 1 77.5 89 VAL A N 1
ATOM 632 C CA . VAL A 1 89 ? -10.336 -25.047 0.405 1 77.5 89 VAL A CA 1
ATOM 633 C C . VAL A 1 89 ? -10 -23.828 1.252 1 77.5 89 VAL A C 1
ATOM 635 O O . VAL A 1 89 ? -10.43 -22.703 0.948 1 77.5 89 VAL A O 1
ATOM 638 N N . ALA A 1 90 ? -9.344 -24.047 2.414 1 83.44 90 ALA A N 1
ATOM 639 C CA . ALA A 1 90 ? -8.953 -22.969 3.316 1 83.44 90 ALA A CA 1
ATOM 640 C C . ALA A 1 90 ? -8.031 -21.969 2.615 1 83.44 90 ALA A C 1
ATOM 642 O O . ALA A 1 90 ? -7.176 -22.359 1.818 1 83.44 90 ALA A O 1
ATOM 643 N N . ALA A 1 91 ? -8.289 -20.766 2.859 1 86.94 91 ALA A N 1
ATOM 644 C CA . ALA A 1 91 ? -7.395 -19.734 2.334 1 86.94 91 ALA A CA 1
ATOM 645 C C . ALA A 1 91 ? -6.012 -19.828 2.971 1 86.94 91 ALA A C 1
ATOM 647 O O . ALA A 1 91 ? -5.887 -20.172 4.148 1 86.94 91 ALA A O 1
ATOM 648 N N . HIS A 1 92 ? -5.043 -19.719 2.166 1 92 92 HIS A N 1
ATOM 649 C CA . HIS A 1 92 ? -3.639 -19.766 2.555 1 92 92 HIS A CA 1
ATOM 650 C C . HIS A 1 92 ? -2.904 -18.5 2.146 1 92 92 HIS A C 1
ATOM 652 O O . HIS A 1 92 ? -2.688 -18.25 0.957 1 92 92 HIS A O 1
ATOM 658 N N . ASP A 1 93 ? -2.512 -17.641 3.176 1 93.81 93 ASP A N 1
ATOM 659 C CA . ASP A 1 93 ? -1.824 -16.391 2.887 1 93.81 93 ASP A CA 1
ATOM 660 C C . ASP A 1 93 ? -0.318 -16.609 2.762 1 93.81 93 ASP A C 1
ATOM 662 O O . ASP A 1 93 ? 0.309 -17.188 3.656 1 93.81 93 ASP A O 1
ATOM 666 N N . VAL A 1 94 ? 0.176 -16.172 1.667 1 94.62 94 VAL A N 1
ATOM 667 C CA . VAL A 1 94 ? 1.604 -16.297 1.396 1 94.62 94 VAL A CA 1
ATOM 668 C C . VAL A 1 94 ? 2.203 -14.922 1.136 1 94.62 94 VAL A C 1
ATOM 670 O O . VAL A 1 94 ? 1.612 -14.102 0.425 1 94.62 94 VAL A O 1
ATOM 673 N N . ALA A 1 95 ? 3.367 -14.688 1.785 1 94.62 95 ALA A N 1
ATOM 674 C CA . ALA A 1 95 ? 4.102 -13.461 1.471 1 94.62 95 ALA A CA 1
ATOM 675 C C . ALA A 1 95 ? 4.914 -13.625 0.189 1 94.62 95 ALA A C 1
ATOM 677 O O . ALA A 1 95 ? 5.777 -14.5 0.101 1 94.62 95 ALA A O 1
ATOM 678 N N . VAL A 1 96 ? 4.625 -12.797 -0.803 1 94.81 96 VAL A N 1
ATOM 679 C CA . VAL A 1 96 ? 5.309 -12.812 -2.094 1 94.81 96 VAL A CA 1
ATOM 680 C C . VAL A 1 96 ? 6.121 -11.531 -2.262 1 94.81 96 VAL A C 1
ATOM 682 O O . VAL A 1 96 ? 5.574 -10.43 -2.223 1 94.81 96 VAL A O 1
ATOM 685 N N . PRO A 1 97 ? 7.426 -11.656 -2.453 1 93.56 97 PRO A N 1
ATOM 686 C CA . PRO A 1 97 ? 8.211 -10.445 -2.689 1 93.56 97 PRO A CA 1
ATOM 687 C C . PRO A 1 97 ? 7.691 -9.633 -3.873 1 93.56 97 PRO A C 1
ATOM 689 O O . PRO A 1 97 ? 7.324 -10.195 -4.902 1 93.56 97 PRO A O 1
ATOM 692 N N . ILE A 1 98 ? 7.723 -8.328 -3.668 1 93.5 98 ILE A N 1
ATOM 693 C CA . ILE A 1 98 ? 7.141 -7.449 -4.676 1 93.5 98 ILE A CA 1
ATOM 694 C C . ILE A 1 98 ? 7.883 -7.617 -6 1 93.5 98 ILE A C 1
ATOM 696 O O . ILE A 1 98 ? 7.289 -7.492 -7.074 1 93.5 98 ILE A O 1
ATOM 700 N N . ALA A 1 99 ? 9.125 -7.91 -5.98 1 91.12 99 ALA A N 1
ATOM 701 C CA . ALA A 1 99 ? 9.961 -8.062 -7.172 1 91.12 99 ALA A CA 1
ATOM 702 C C . ALA A 1 99 ? 9.531 -9.281 -7.988 1 91.12 99 ALA A C 1
ATOM 704 O O . ALA A 1 99 ? 9.883 -9.398 -9.164 1 91.12 99 ALA A O 1
ATOM 705 N N . SER A 1 100 ? 8.828 -10.203 -7.363 1 93.62 100 SER A N 1
ATOM 706 C CA . SER A 1 100 ? 8.391 -11.422 -8.031 1 93.62 100 SER A CA 1
ATOM 707 C C . SER A 1 100 ? 7.09 -11.195 -8.805 1 93.62 100 SER A C 1
ATOM 709 O O . SER A 1 100 ? 6.676 -12.047 -9.594 1 93.62 100 SER A O 1
ATOM 711 N N . LEU A 1 101 ? 6.457 -10.078 -8.562 1 95.5 101 LEU A N 1
ATOM 712 C CA . LEU A 1 101 ? 5.191 -9.773 -9.219 1 95.5 101 LEU A CA 1
ATOM 713 C C . LEU A 1 101 ? 5.418 -8.906 -10.453 1 95.5 101 LEU A C 1
ATOM 715 O O . LEU A 1 101 ? 6.355 -8.109 -10.492 1 95.5 101 LEU A O 1
ATOM 719 N N . ASP A 1 102 ? 4.535 -9.133 -11.359 1 94.44 102 ASP A N 1
ATOM 720 C CA . ASP A 1 102 ? 4.516 -8.336 -12.586 1 94.44 102 ASP A CA 1
ATOM 721 C C . ASP A 1 102 ? 3.135 -7.734 -12.828 1 94.44 102 ASP A C 1
ATOM 723 O O . ASP A 1 102 ? 2.121 -8.297 -12.414 1 94.44 102 ASP A O 1
ATOM 727 N N . VAL A 1 103 ? 3.17 -6.602 -13.438 1 93.5 103 VAL A N 1
ATOM 728 C CA . VAL A 1 103 ? 1.91 -5.996 -13.852 1 93.5 103 VAL A CA 1
ATOM 729 C C . VAL A 1 103 ? 1.85 -5.934 -15.375 1 93.5 103 VAL A C 1
ATOM 731 O O . VAL A 1 103 ? 2.721 -5.34 -16.016 1 93.5 103 VAL A O 1
ATOM 734 N N . ARG A 1 104 ? 0.854 -6.613 -15.891 1 92.69 104 ARG A N 1
ATOM 735 C CA . ARG A 1 104 ? 0.625 -6.648 -17.328 1 92.69 104 ARG A CA 1
ATOM 736 C C . ARG A 1 104 ? -0.79 -6.191 -17.672 1 92.69 104 ARG A C 1
ATOM 738 O O . ARG A 1 104 ? -1.766 -6.848 -17.312 1 92.69 104 ARG A O 1
ATOM 745 N N . ASN A 1 105 ? -0.908 -5.066 -18.422 1 90.44 105 ASN A N 1
ATOM 746 C CA . ASN A 1 105 ? -2.201 -4.52 -18.812 1 90.44 105 ASN A CA 1
ATOM 747 C C . ASN A 1 105 ? -3.127 -4.336 -17.609 1 90.44 105 ASN A C 1
ATOM 749 O O . ASN A 1 105 ? -4.293 -4.734 -17.656 1 90.44 105 ASN A O 1
ATOM 753 N N . GLY A 1 106 ? -2.553 -3.941 -16.547 1 90.44 106 GLY A N 1
ATOM 754 C CA . GLY A 1 106 ? -3.338 -3.604 -15.367 1 90.44 106 GLY A CA 1
ATOM 755 C C . GLY A 1 106 ? -3.625 -4.801 -14.477 1 90.44 106 GLY A C 1
ATOM 756 O O . GLY A 1 106 ? -4.254 -4.66 -13.422 1 90.44 106 GLY A O 1
ATOM 757 N N . ASN A 1 107 ? -3.178 -5.984 -14.922 1 95.69 107 ASN A N 1
ATOM 758 C CA . ASN A 1 107 ? -3.367 -7.195 -14.125 1 95.69 107 ASN A CA 1
ATOM 759 C C . ASN A 1 107 ? -2.08 -7.609 -13.422 1 95.69 107 ASN A C 1
ATOM 761 O O . ASN A 1 107 ? -0.983 -7.359 -13.922 1 95.69 107 ASN A O 1
ATOM 765 N N . ILE A 1 108 ? -2.248 -8.266 -12.328 1 96.75 108 ILE A N 1
ATOM 766 C CA . ILE A 1 108 ? -1.101 -8.68 -11.531 1 96.75 108 ILE A CA 1
ATOM 767 C C . ILE A 1 108 ? -0.765 -10.141 -11.828 1 96.75 108 ILE A C 1
ATOM 769 O O . ILE A 1 108 ? -1.645 -11 -11.812 1 96.75 108 ILE A O 1
ATOM 773 N N . TYR A 1 109 ? 0.524 -10.32 -12.062 1 97.25 109 TYR A N 1
ATOM 774 C CA . TYR A 1 109 ? 0.983 -11.664 -12.391 1 97.25 109 TYR A CA 1
ATOM 775 C C . TYR A 1 109 ? 2.061 -12.133 -11.422 1 97.25 109 TYR A C 1
ATOM 777 O O . TYR A 1 109 ? 2.891 -11.336 -10.977 1 97.25 109 TYR A O 1
ATOM 785 N N . LEU A 1 110 ? 2.037 -13.367 -11.141 1 97.12 110 LEU A N 1
ATOM 786 C CA . LEU A 1 110 ? 3.098 -14.094 -10.453 1 97.12 110 LEU A CA 1
ATOM 787 C C . LEU A 1 110 ? 3.602 -15.25 -11.305 1 97.12 110 LEU A C 1
ATOM 789 O O . LEU A 1 110 ? 3.146 -16.391 -11.148 1 97.12 110 LEU A O 1
ATOM 793 N N . PRO A 1 111 ? 4.605 -14.922 -12.125 1 96.25 111 PRO A N 1
ATOM 794 C CA . PRO A 1 111 ? 5.09 -15.922 -13.078 1 96.25 111 PRO A CA 1
ATOM 795 C C . PRO A 1 111 ? 5.578 -17.203 -12.406 1 96.25 111 PRO A C 1
ATOM 797 O O . PRO A 1 111 ? 6.234 -17.141 -11.359 1 96.25 111 PRO A O 1
ATOM 800 N N . GLY A 1 112 ? 5.238 -18.344 -12.953 1 93.94 112 GLY A N 1
ATOM 801 C CA . GLY A 1 112 ? 5.734 -19.641 -12.516 1 93.94 112 GLY A CA 1
ATOM 802 C C . GLY A 1 112 ? 4.965 -20.203 -11.336 1 93.94 112 GLY A C 1
ATOM 803 O O . GLY A 1 112 ? 5.191 -21.359 -10.938 1 93.94 112 GLY A O 1
ATOM 804 N N . ALA A 1 113 ? 4.066 -19.422 -10.867 1 94.44 113 ALA A N 1
ATOM 805 C CA . ALA A 1 113 ? 3.342 -19.859 -9.68 1 94.44 113 ALA A CA 1
ATOM 806 C C . ALA A 1 113 ? 2.154 -20.75 -10.062 1 94.44 113 ALA A C 1
ATOM 808 O O . ALA A 1 113 ? 1.614 -20.625 -11.164 1 94.44 113 ALA A O 1
ATOM 809 N N . THR A 1 114 ? 1.824 -21.672 -9.188 1 92.38 114 THR A N 1
ATOM 810 C CA . THR A 1 114 ? 0.578 -22.422 -9.234 1 92.38 114 THR A CA 1
ATOM 811 C C . THR A 1 114 ? -0.135 -22.375 -7.883 1 92.38 114 THR A C 1
ATOM 813 O O . THR A 1 114 ? 0.49 -22.109 -6.855 1 92.38 114 THR A O 1
ATOM 816 N N . LYS A 1 115 ? -1.391 -22.609 -7.953 1 89.75 115 LYS A N 1
ATOM 817 C CA . LYS A 1 115 ? -2.156 -22.625 -6.711 1 89.75 115 LYS A CA 1
ATOM 818 C C . LYS A 1 115 ? -1.573 -23.609 -5.715 1 89.75 115 LYS A C 1
ATOM 820 O O . LYS A 1 115 ? -1.43 -23.312 -4.531 1 89.75 115 LYS A O 1
ATOM 825 N N . ASP A 1 116 ? -1.228 -24.828 -6.188 1 89.31 116 ASP A N 1
ATOM 826 C CA . ASP A 1 116 ? -0.685 -25.859 -5.324 1 89.31 116 ASP A CA 1
ATOM 827 C C . ASP A 1 116 ? 0.653 -25.438 -4.723 1 89.31 116 ASP A C 1
ATOM 829 O O . ASP A 1 116 ? 0.911 -25.672 -3.541 1 89.31 116 ASP A O 1
ATOM 833 N N . ALA A 1 117 ? 1.504 -24.875 -5.559 1 90.94 117 ALA A N 1
ATOM 834 C CA . ALA A 1 117 ? 2.799 -24.406 -5.074 1 90.94 117 ALA A CA 1
ATOM 835 C C . ALA A 1 117 ? 2.629 -23.344 -3.99 1 90.94 117 ALA A C 1
ATOM 837 O O . ALA A 1 117 ? 3.35 -23.344 -2.99 1 90.94 117 ALA A O 1
ATOM 838 N N . LEU A 1 118 ? 1.699 -22.391 -4.203 1 92.06 118 LEU A N 1
ATOM 839 C CA . LEU A 1 118 ? 1.445 -21.344 -3.225 1 92.06 118 LEU A CA 1
ATOM 840 C C . LEU A 1 118 ? 0.928 -21.938 -1.918 1 92.06 118 LEU A C 1
ATOM 842 O O . LEU A 1 118 ? 1.328 -21.5 -0.835 1 92.06 118 LEU A O 1
ATOM 846 N N . LYS A 1 119 ? 0.107 -22.922 -2.01 1 88.75 119 LYS A N 1
ATOM 847 C CA . LYS A 1 119 ? -0.46 -23.547 -0.824 1 88.75 119 LYS A CA 1
ATOM 848 C C . LYS A 1 119 ? 0.599 -24.344 -0.067 1 88.75 119 LYS A C 1
ATOM 850 O O . LYS A 1 119 ? 0.438 -24.625 1.122 1 88.75 119 LYS A O 1
ATOM 855 N N . ALA A 1 120 ? 1.608 -24.734 -0.75 1 88.5 120 ALA A N 1
ATOM 856 C CA . ALA A 1 120 ? 2.688 -25.5 -0.137 1 88.5 120 ALA A CA 1
ATOM 857 C C . ALA A 1 120 ? 3.705 -24.594 0.533 1 88.5 120 ALA A C 1
ATOM 859 O O . ALA A 1 120 ? 4.59 -25.047 1.257 1 88.5 120 ALA A O 1
ATOM 860 N N . THR A 1 121 ? 3.625 -23.328 0.186 1 89.06 121 THR A N 1
ATOM 861 C CA . THR A 1 121 ? 4.496 -22.344 0.821 1 89.06 121 THR A CA 1
ATOM 862 C C . THR A 1 121 ? 4.055 -22.078 2.256 1 89.06 121 THR A C 1
ATOM 864 O O . THR A 1 121 ? 2.857 -22.094 2.557 1 89.06 121 THR A O 1
ATOM 867 N N . PRO A 1 122 ? 5.062 -21.812 3.162 1 89.06 122 PRO A N 1
ATOM 868 C CA . PRO A 1 122 ? 4.668 -21.484 4.535 1 89.06 122 PRO A CA 1
ATOM 869 C C . PRO A 1 122 ? 3.695 -20.312 4.602 1 89.06 122 PRO A C 1
ATOM 871 O O . PRO A 1 122 ? 3.848 -19.328 3.863 1 89.06 122 PRO A O 1
ATOM 874 N N . ALA A 1 123 ? 2.756 -20.469 5.434 1 89.25 123 ALA A N 1
ATOM 875 C CA . ALA A 1 123 ? 1.747 -19.422 5.582 1 89.25 123 ALA A CA 1
ATOM 876 C C . ALA A 1 123 ? 2.334 -18.188 6.262 1 89.25 123 ALA A C 1
ATOM 878 O O . ALA A 1 123 ? 3.135 -18.312 7.191 1 89.25 123 ALA A O 1
ATOM 879 N N . PHE A 1 124 ? 1.956 -17.188 5.746 1 90 124 PHE A N 1
ATOM 880 C CA . PHE A 1 124 ? 2.318 -15.93 6.391 1 90 124 PHE A CA 1
ATOM 881 C C . PHE A 1 124 ? 1.477 -15.695 7.641 1 90 124 PHE A C 1
ATOM 883 O O . PHE A 1 124 ? 0.265 -15.93 7.629 1 90 124 PHE A O 1
ATOM 890 N N . GLN A 1 125 ? 2.117 -15.156 8.727 1 88 125 GLN A N 1
ATOM 891 C CA . GLN A 1 125 ? 1.44 -14.773 9.961 1 88 125 GLN A CA 1
ATOM 892 C C . GLN A 1 125 ? 1.778 -13.336 10.344 1 88 125 GLN A C 1
ATOM 894 O O . GLN A 1 125 ? 2.951 -12.977 10.461 1 88 125 GLN A O 1
ATOM 899 N N . TYR A 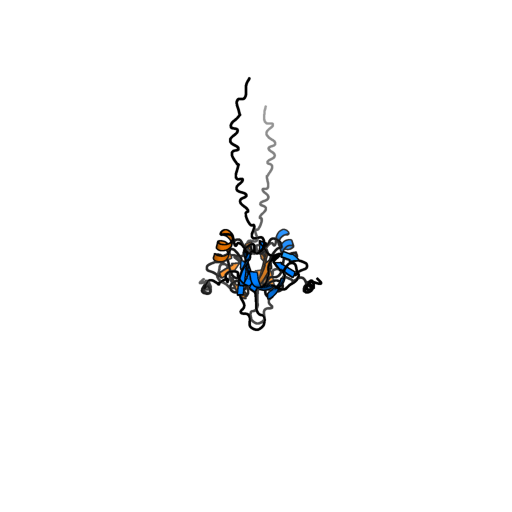1 126 ? 0.664 -12.625 10.484 1 87.5 126 TYR A N 1
ATOM 900 C CA . TYR A 1 126 ? 0.877 -11.258 10.953 1 87.5 126 TYR A CA 1
ATOM 901 C C . TYR A 1 126 ? 1.378 -11.25 12.391 1 87.5 126 TYR A C 1
ATOM 903 O O . TYR A 1 126 ? 0.92 -12.039 13.219 1 87.5 126 TYR A O 1
ATOM 911 N N . ALA A 1 127 ? 2.324 -10.367 12.57 1 81.25 127 ALA A N 1
ATOM 912 C CA . ALA A 1 127 ? 2.721 -10.18 13.961 1 81.25 127 ALA A CA 1
ATOM 913 C C . ALA A 1 127 ? 1.644 -9.43 14.742 1 81.25 127 ALA A C 1
ATOM 915 O O . ALA A 1 127 ? 0.982 -8.539 14.195 1 81.25 127 ALA A O 1
ATOM 916 N N . LYS A 1 128 ? 1.274 -9.953 15.852 1 76.62 128 LYS A N 1
ATOM 917 C CA . LYS A 1 128 ? 0.306 -9.258 16.688 1 76.62 128 LYS A CA 1
ATOM 918 C C . LYS A 1 128 ? 0.897 -7.969 17.266 1 76.62 128 LYS A C 1
ATOM 920 O O . LYS A 1 128 ? 1.863 -8.008 18.031 1 76.62 128 LYS A O 1
ATOM 925 N N . VAL A 1 129 ? 0.719 -6.957 16.578 1 72.88 129 VAL A N 1
ATOM 926 C CA . VAL A 1 129 ? 1.162 -5.664 17.094 1 72.88 129 VAL A CA 1
ATOM 927 C C . VAL A 1 129 ? -0.038 -4.875 17.609 1 72.88 129 VAL A C 1
ATOM 929 O O . VAL A 1 129 ? -1.013 -4.668 16.891 1 72.88 129 VAL A O 1
ATOM 932 N N . PRO A 1 130 ? -0.036 -4.594 18.891 1 77.44 130 PRO A N 1
ATOM 933 C CA . PRO A 1 130 ? -1.126 -3.752 19.391 1 77.44 130 PRO A CA 1
ATOM 934 C C . PRO A 1 130 ? -1.244 -2.432 18.625 1 77.44 130 PRO A C 1
ATOM 936 O O . PRO A 1 130 ? -0.247 -1.92 18.109 1 77.44 130 PRO A O 1
ATOM 939 N N . SER A 1 131 ? -2.447 -2.043 18.422 1 84.12 131 SER A N 1
ATOM 940 C CA . SER A 1 131 ? -2.658 -0.733 17.812 1 84.12 131 SER A CA 1
ATOM 941 C C . SER A 1 131 ? -1.95 0.364 18.609 1 84.12 131 SER A C 1
ATOM 943 O O . SER A 1 131 ? -1.924 0.332 19.844 1 84.12 131 SER A O 1
ATOM 945 N N . PRO A 1 132 ? -1.33 1.231 17.922 1 85.81 132 PRO A N 1
ATOM 946 C CA . PRO A 1 132 ? -0.634 2.312 18.609 1 85.81 132 PRO A CA 1
ATOM 947 C C . PRO A 1 132 ? -1.587 3.24 19.359 1 85.81 132 PRO A C 1
ATOM 949 O O . PRO A 1 132 ? -2.693 3.508 18.891 1 85.81 132 PRO A O 1
ATOM 952 N N . PRO A 1 133 ? -1.173 3.658 20.531 1 86.31 133 PRO A N 1
ATOM 953 C CA . PRO A 1 133 ? -2.006 4.609 21.266 1 86.31 133 PRO A CA 1
ATOM 954 C C . PRO A 1 133 ? -2.164 5.945 20.531 1 86.31 133 PRO A C 1
ATOM 956 O O . PRO A 1 133 ? -1.224 6.414 19.891 1 86.31 133 PRO A O 1
ATOM 959 N N . LYS A 1 134 ? -3.354 6.453 20.594 1 87.94 134 LYS A N 1
ATOM 960 C CA . LYS A 1 134 ? -3.59 7.762 19.984 1 87.94 134 LYS A CA 1
ATOM 961 C C . LYS A 1 134 ? -2.787 8.844 20.703 1 87.94 134 LYS A C 1
ATOM 963 O O . LYS A 1 134 ? -2.762 8.898 21.922 1 87.94 134 LYS A O 1
ATOM 968 N N . PRO A 1 135 ? -2.07 9.695 19.875 1 89.44 135 PRO A N 1
ATOM 969 C CA . PRO A 1 135 ? -1.313 10.773 20.516 1 89.44 135 PRO A CA 1
ATOM 970 C C . PRO A 1 135 ? -2.211 11.789 21.219 1 89.44 135 PRO A C 1
ATOM 972 O O . PRO A 1 135 ? -3.307 12.086 20.75 1 89.44 135 PRO A O 1
ATOM 975 N N . LYS A 1 136 ? -1.787 12.273 22.391 1 84.94 136 LYS A N 1
ATOM 976 C CA . LYS A 1 136 ? -2.512 13.281 23.156 1 84.94 136 LYS A CA 1
ATOM 977 C C . LYS A 1 136 ? -2.213 14.688 22.625 1 84.94 136 LYS A C 1
ATOM 979 O O . LYS A 1 136 ? -1.051 15.039 22.406 1 84.94 136 LYS A O 1
ATOM 984 N N . LYS A 1 137 ? -3.318 15.383 22.312 1 80.56 137 LYS A N 1
ATOM 985 C CA . LYS A 1 137 ? -3.139 16.734 21.812 1 80.56 137 LYS A CA 1
ATOM 986 C C . LYS A 1 137 ? -2.348 17.594 22.797 1 80.56 137 LYS A C 1
ATOM 988 O O . LYS A 1 137 ? -2.535 17.469 24.016 1 80.56 137 LYS A O 1
ATOM 993 N N . LEU A 1 138 ? -1.313 18.234 22.312 1 74.5 138 LEU A N 1
ATOM 994 C CA . LEU A 1 138 ? -0.542 19.125 23.188 1 74.5 138 LEU A CA 1
ATOM 995 C C . LEU A 1 138 ? -1.342 20.359 23.547 1 74.5 138 LEU A C 1
ATOM 997 O O . LEU A 1 138 ? -1.924 21.016 22.656 1 74.5 138 LEU A O 1
ATOM 1001 N N . ASP A 1 139 ? -2.24 20.297 24.578 1 60.03 139 ASP A N 1
ATOM 1002 C CA . ASP A 1 139 ? -2.945 21.469 25.094 1 60.03 139 ASP A CA 1
ATOM 1003 C C . ASP A 1 139 ? -2.078 22.719 24.984 1 60.03 139 ASP A C 1
ATOM 1005 O O . ASP A 1 139 ? -0.89 22.688 25.312 1 60.03 139 ASP A O 1
ATOM 1009 N N . ASP A 1 140 ? -2.293 23.516 23.953 1 52.38 140 ASP A N 1
ATOM 1010 C CA . ASP A 1 140 ? -1.713 24.859 24.016 1 52.38 140 ASP A CA 1
ATOM 1011 C C . ASP A 1 140 ? -1.888 25.469 25.406 1 52.38 140 ASP A C 1
ATOM 1013 O O . ASP A 1 140 ? -2.992 25.859 25.781 1 52.38 140 ASP A O 1
ATOM 1017 N N . LYS A 1 141 ? -1.567 24.938 26.562 1 46.59 141 LYS A N 1
ATOM 1018 C CA . LYS A 1 141 ? -1.572 25.875 27.672 1 46.59 141 LYS A CA 1
ATOM 1019 C C . LYS A 1 141 ? -0.805 27.141 27.328 1 46.59 141 LYS A C 1
ATOM 1021 O O . LYS A 1 141 ? 0.427 27.141 27.297 1 46.59 141 LYS A O 1
ATOM 1026 N N . HIS A 1 142 ? -1.073 28.016 26.359 1 38.19 142 HIS A N 1
ATOM 1027 C CA . HIS A 1 142 ? -0.865 29.375 26.859 1 38.19 142 HIS A CA 1
ATOM 1028 C C . HIS A 1 142 ? -1.879 29.719 27.938 1 38.19 142 HIS A C 1
ATOM 1030 O O . HIS A 1 142 ? -3.049 29.344 27.844 1 38.19 142 HIS A O 1
ATOM 1036 N N . MET B 1 1 ? 64.375 -56.062 -28.703 1 25.09 1 MET B N 1
ATOM 1037 C CA . MET B 1 1 ? 63.562 -54.844 -28.922 1 25.09 1 MET B CA 1
ATOM 1038 C C . MET B 1 1 ? 62.844 -54.406 -27.641 1 25.09 1 MET B C 1
ATOM 1040 O O . MET B 1 1 ? 62.688 -55.219 -26.719 1 25.09 1 MET B O 1
ATOM 1044 N N . ALA B 1 2 ? 62.062 -53.281 -27.562 1 28.97 2 ALA B N 1
ATOM 1045 C CA . ALA B 1 2 ? 61.688 -52.188 -26.672 1 28.97 2 ALA B CA 1
ATOM 1046 C C . ALA B 1 2 ? 60.594 -52.594 -25.703 1 28.97 2 ALA B C 1
ATOM 1048 O O . ALA B 1 2 ? 60.375 -51.969 -24.672 1 28.97 2 ALA B O 1
ATOM 1049 N N . PHE B 1 3 ? 59.875 -53.781 -25.703 1 35.5 3 PHE B N 1
ATOM 1050 C CA . PHE B 1 3 ? 58.469 -53.406 -25.562 1 35.5 3 PHE B CA 1
ATOM 1051 C C . PHE B 1 3 ? 58.156 -53 -24.125 1 35.5 3 PHE B C 1
ATOM 1053 O O . PHE B 1 3 ? 58.219 -53.812 -23.203 1 35.5 3 PHE B O 1
ATOM 1060 N N . TYR B 1 4 ? 58.656 -51.875 -23.781 1 38.97 4 TYR B N 1
ATOM 1061 C CA . TYR B 1 4 ? 58.312 -51.125 -22.578 1 38.97 4 TYR B CA 1
ATOM 1062 C C . TYR B 1 4 ? 56.812 -51 -22.406 1 38.97 4 TYR B C 1
ATOM 1064 O O . TYR B 1 4 ? 56.156 -50.344 -23.203 1 38.97 4 TYR B O 1
ATOM 1072 N N . GLU B 1 5 ? 56.156 -52.156 -22.328 1 36.91 5 GLU B N 1
ATOM 1073 C CA . GLU B 1 5 ? 54.719 -51.938 -22.234 1 36.91 5 GLU B CA 1
ATOM 1074 C C . GLU B 1 5 ? 54.375 -50.938 -21.125 1 36.91 5 GLU B C 1
ATOM 1076 O O . GLU B 1 5 ? 54.938 -51 -20.031 1 36.91 5 GLU B O 1
ATOM 1081 N N . THR B 1 6 ? 54.125 -49.719 -21.516 1 36.84 6 THR B N 1
ATOM 1082 C CA . THR B 1 6 ? 53.562 -48.5 -20.984 1 36.84 6 THR B CA 1
ATOM 1083 C C . THR B 1 6 ? 52.312 -48.75 -20.141 1 36.84 6 THR B C 1
ATOM 1085 O O . THR B 1 6 ? 51.344 -49.344 -20.625 1 36.84 6 THR B O 1
ATOM 1088 N N . LEU B 1 7 ? 52.562 -49.062 -18.875 1 35.22 7 LEU B N 1
ATOM 1089 C CA . LEU B 1 7 ? 51.5 -49.281 -17.906 1 35.22 7 LEU B CA 1
ATOM 1090 C C . LEU B 1 7 ? 50.531 -48.094 -17.891 1 35.22 7 LEU B C 1
ATOM 1092 O O . LEU B 1 7 ? 50.906 -47 -17.438 1 35.22 7 LEU B O 1
ATOM 1096 N N . ILE B 1 8 ? 50.062 -47.688 -18.953 1 35.19 8 ILE B N 1
ATOM 1097 C CA . ILE B 1 8 ? 49.344 -46.438 -18.875 1 35.19 8 ILE B CA 1
ATOM 1098 C C . ILE B 1 8 ? 48.125 -46.594 -17.953 1 35.19 8 ILE B C 1
ATOM 1100 O O . ILE B 1 8 ? 47.25 -47.438 -18.203 1 35.19 8 ILE B O 1
ATOM 1104 N N . ALA B 1 9 ? 48.344 -46.625 -16.672 1 37.38 9 ALA B N 1
ATOM 1105 C CA . ALA B 1 9 ? 47.219 -46.656 -15.766 1 37.38 9 ALA B CA 1
ATOM 1106 C C . ALA B 1 9 ? 46.219 -45.531 -16.094 1 37.38 9 ALA B C 1
ATOM 1108 O O . ALA B 1 9 ? 46.594 -44.375 -16.188 1 37.38 9 ALA B O 1
ATOM 1109 N N . ALA B 1 10 ? 45.219 -45.875 -16.828 1 34.94 10 ALA B N 1
ATOM 1110 C CA . ALA B 1 10 ? 44.062 -45.062 -17.203 1 34.94 10 ALA B CA 1
ATOM 1111 C C . ALA B 1 10 ? 43.344 -44.5 -15.969 1 34.94 10 ALA B C 1
ATOM 1113 O O . ALA B 1 10 ? 42.938 -45.281 -15.086 1 34.94 10 ALA B O 1
ATOM 1114 N N . THR B 1 11 ? 43.938 -43.531 -15.328 1 37.06 11 THR B N 1
ATOM 1115 C CA . THR B 1 11 ? 43.188 -42.875 -14.266 1 37.06 11 THR B CA 1
ATOM 1116 C C . THR B 1 11 ? 41.812 -42.438 -14.766 1 37.06 11 THR B C 1
ATOM 1118 O O . THR B 1 11 ? 41.688 -41.844 -15.836 1 37.06 11 THR B O 1
ATOM 1121 N N . VAL B 1 12 ? 40.844 -43.344 -14.609 1 35.16 12 VAL B N 1
ATOM 1122 C CA . VAL B 1 12 ? 39.438 -43.031 -14.859 1 35.16 12 VAL B CA 1
ATOM 1123 C C . VAL B 1 12 ? 39.062 -41.75 -14.117 1 35.16 12 VAL B C 1
ATOM 1125 O O . VAL B 1 12 ? 39.188 -41.656 -12.891 1 35.16 12 VAL B O 1
ATOM 1128 N N . LEU B 1 13 ? 39.281 -40.594 -14.68 1 32.22 13 LEU B N 1
ATOM 1129 C CA . LEU B 1 13 ? 38.719 -39.312 -14.203 1 32.22 13 LEU B CA 1
ATOM 1130 C C . LEU B 1 13 ? 37.188 -39.469 -13.977 1 32.22 13 LEU B C 1
ATOM 1132 O O . LEU B 1 13 ? 36.469 -39.812 -14.891 1 32.22 13 LEU B O 1
ATOM 1136 N N . ALA B 1 14 ? 36.719 -40 -12.875 1 34.5 14 ALA B N 1
ATOM 1137 C CA . ALA B 1 14 ? 35.312 -39.875 -12.516 1 34.5 14 ALA B CA 1
ATOM 1138 C C . ALA B 1 14 ? 34.875 -38.406 -12.531 1 34.5 14 ALA B C 1
ATOM 1140 O O . ALA B 1 14 ? 35.438 -37.594 -11.797 1 34.5 14 ALA B O 1
ATOM 1141 N N . SER B 1 15 ? 34.625 -37.875 -13.664 1 31.06 15 SER B N 1
ATOM 1142 C CA . SER B 1 15 ? 33.906 -36.594 -13.633 1 31.06 15 SER B CA 1
ATOM 1143 C C . SER B 1 15 ? 32.688 -36.656 -12.742 1 31.06 15 SER B C 1
ATOM 1145 O O . SER B 1 15 ? 31.859 -37.562 -12.891 1 31.06 15 SER B O 1
ATOM 1147 N N . SER B 1 16 ? 32.781 -36.344 -11.5 1 35.56 16 SER B N 1
ATOM 1148 C CA . SER B 1 16 ? 31.625 -36 -10.656 1 35.56 16 SER B CA 1
ATOM 1149 C C . SER B 1 16 ? 30.625 -35.125 -11.383 1 35.56 16 SER B C 1
ATOM 1151 O O . SER B 1 16 ? 30.906 -33.938 -11.641 1 35.56 16 SER B O 1
ATOM 1153 N N . VAL B 1 17 ? 30.031 -35.594 -12.445 1 32.25 17 VAL B N 1
ATOM 1154 C CA . VAL B 1 17 ? 28.859 -34.844 -12.867 1 32.25 17 VAL B CA 1
ATOM 1155 C C . VAL B 1 17 ? 27.953 -34.562 -11.664 1 32.25 17 VAL B C 1
ATOM 1157 O O . VAL B 1 17 ? 27.438 -35.5 -11.047 1 32.25 17 VAL B O 1
ATOM 1160 N N . SER B 1 18 ? 28.359 -33.625 -10.773 1 32.25 18 SER B N 1
ATOM 1161 C CA . SER B 1 18 ? 27.359 -33 -9.891 1 32.25 18 SER B CA 1
ATOM 1162 C C . SER B 1 18 ? 26.062 -32.719 -10.633 1 32.25 18 SER B C 1
ATOM 1164 O O . SER B 1 18 ? 26.016 -31.844 -11.492 1 32.25 18 SER B O 1
ATOM 1166 N N . ALA B 1 19 ? 25.438 -33.688 -11.141 1 30.98 19 ALA B N 1
ATOM 1167 C CA . ALA B 1 19 ? 24.062 -33.438 -11.57 1 30.98 19 ALA B CA 1
ATOM 1168 C C . ALA B 1 19 ? 23.297 -32.594 -10.547 1 30.98 19 ALA B C 1
ATOM 1170 O O . ALA B 1 19 ? 23 -33.062 -9.445 1 30.98 19 ALA B O 1
ATOM 1171 N N . HIS B 1 20 ? 23.641 -31.281 -10.391 1 32.53 20 HIS B N 1
ATOM 1172 C CA . HIS B 1 20 ? 22.625 -30.391 -9.828 1 32.53 20 HIS B CA 1
ATOM 1173 C C . HIS B 1 20 ? 21.25 -30.688 -10.414 1 32.53 20 HIS B C 1
ATOM 1175 O O . HIS B 1 20 ? 21.016 -30.438 -11.602 1 32.53 20 HIS B O 1
ATOM 1181 N N . ALA B 1 21 ? 20.734 -31.75 -10.242 1 30.36 21 ALA B N 1
ATOM 1182 C CA . ALA B 1 21 ? 19.297 -31.828 -10.484 1 30.36 21 ALA B CA 1
ATOM 1183 C C . ALA B 1 21 ? 18.609 -30.516 -10.133 1 30.36 21 ALA B C 1
ATOM 1185 O O . ALA B 1 21 ? 18.547 -30.141 -8.961 1 30.36 21 ALA B O 1
ATOM 1186 N N . GLN B 1 22 ? 18.812 -29.562 -10.961 1 30.78 22 GLN B N 1
ATOM 1187 C CA . GLN B 1 22 ? 17.969 -28.375 -10.891 1 30.78 22 GLN B CA 1
ATOM 1188 C C . GLN B 1 22 ? 16.5 -28.75 -10.695 1 30.78 22 GLN B C 1
ATOM 1190 O O . GLN B 1 22 ? 15.875 -29.312 -11.594 1 30.78 22 GLN B O 1
ATOM 1195 N N . ILE B 1 23 ? 16.172 -29.453 -9.688 1 31.55 23 ILE B N 1
ATOM 1196 C CA . ILE B 1 23 ? 14.742 -29.406 -9.406 1 31.55 23 ILE B CA 1
ATOM 1197 C C . ILE B 1 23 ? 14.164 -28.078 -9.891 1 31.55 23 ILE B C 1
ATOM 1199 O O . ILE B 1 23 ? 14.547 -27.016 -9.391 1 31.55 23 ILE B O 1
ATOM 1203 N N . ALA B 1 24 ? 14.055 -27.828 -11.109 1 29.77 24 ALA B N 1
ATOM 1204 C CA . ALA B 1 24 ? 13.484 -26.797 -11.969 1 29.77 24 ALA B CA 1
ATOM 1205 C C . ALA B 1 24 ? 12.469 -25.953 -11.211 1 29.77 24 ALA B C 1
ATOM 1207 O O . ALA B 1 24 ? 12.438 -24.719 -11.352 1 29.77 24 ALA B O 1
ATOM 1208 N N . GLY B 1 25 ? 11.289 -26.594 -10.953 1 32.28 25 GLY B N 1
ATOM 1209 C CA . GLY B 1 25 ? 10.023 -25.891 -10.906 1 32.28 25 GLY B CA 1
ATOM 1210 C C . GLY B 1 25 ? 9.992 -24.766 -9.883 1 32.28 25 GLY B C 1
ATOM 1211 O O . GLY B 1 25 ? 9.594 -23.641 -10.188 1 32.28 25 GLY B O 1
ATOM 1212 N N . ALA B 1 26 ? 9.648 -25.203 -8.523 1 38.84 26 ALA B N 1
ATOM 1213 C CA . ALA B 1 26 ? 9.094 -24.25 -7.566 1 38.84 26 ALA B CA 1
ATOM 1214 C C . ALA B 1 26 ? 10.164 -23.281 -7.062 1 38.84 26 ALA B C 1
ATOM 1216 O O . ALA B 1 26 ? 11.047 -23.672 -6.297 1 38.84 26 ALA B O 1
ATOM 1217 N N . GLN B 1 27 ? 10.922 -22.703 -7.852 1 42 27 GLN B N 1
ATOM 1218 C CA . GLN B 1 27 ? 11.75 -21.719 -7.176 1 42 27 GLN B CA 1
ATOM 1219 C C . GLN B 1 27 ? 11.039 -21.141 -5.957 1 42 27 GLN B C 1
ATOM 1221 O O . GLN B 1 27 ? 9.953 -20.562 -6.078 1 42 27 GLN B O 1
ATOM 1226 N N . PRO B 1 28 ? 11.258 -21.719 -4.844 1 45.34 28 PRO B N 1
ATOM 1227 C CA . PRO B 1 28 ? 10.672 -21.109 -3.65 1 45.34 28 PRO B CA 1
ATOM 1228 C C . PRO B 1 28 ? 10.734 -19.578 -3.695 1 45.34 28 PRO B C 1
ATOM 1230 O O . PRO B 1 28 ? 11.625 -19.016 -4.332 1 45.34 28 PRO B O 1
ATOM 1233 N N . ILE B 1 29 ? 9.484 -18.922 -3.859 1 50.22 29 ILE B N 1
ATOM 1234 C CA . ILE B 1 29 ? 9.5 -17.516 -3.473 1 50.22 29 ILE B CA 1
ATOM 1235 C C . ILE B 1 29 ? 10.586 -17.281 -2.424 1 50.22 29 ILE B C 1
ATOM 1237 O O . ILE B 1 29 ? 10.43 -17.656 -1.262 1 50.22 29 ILE B O 1
ATOM 1241 N N . SER B 1 30 ? 11.812 -17.797 -2.645 1 50.88 30 SER B N 1
ATOM 1242 C CA . SER B 1 30 ? 12.938 -17.609 -1.739 1 50.88 30 SER B CA 1
ATOM 1243 C C . SER B 1 30 ? 12.953 -16.203 -1.161 1 50.88 30 SER B C 1
ATOM 1245 O O . SER B 1 30 ? 13.234 -15.234 -1.875 1 50.88 30 SER B O 1
ATOM 1247 N N . VAL B 1 31 ? 12.227 -16.078 -0.249 1 57.78 31 VAL B N 1
ATOM 1248 C CA . VAL B 1 31 ? 12.336 -14.852 0.544 1 57.78 31 VAL B CA 1
ATOM 1249 C C . VAL B 1 31 ? 13.75 -14.734 1.118 1 57.78 31 VAL B C 1
ATOM 1251 O O . VAL B 1 31 ? 14.219 -15.633 1.816 1 57.78 31 VAL B O 1
ATOM 1254 N N . THR B 1 32 ? 14.656 -14 0.478 1 62.06 32 THR B N 1
ATOM 1255 C CA . THR B 1 32 ? 15.969 -13.695 1.029 1 62.06 32 THR B CA 1
ATOM 1256 C C . THR B 1 32 ? 15.852 -13.18 2.459 1 62.06 32 THR B C 1
ATOM 1258 O O . THR B 1 32 ? 14.766 -12.797 2.898 1 62.06 32 THR B O 1
ATOM 1261 N N . VAL B 1 33 ? 16.891 -13.367 3.23 1 58.34 33 VAL B N 1
ATOM 1262 C CA . VAL B 1 33 ? 16.953 -12.883 4.605 1 58.34 33 VAL B CA 1
ATOM 1263 C C . VAL B 1 33 ? 16.531 -11.414 4.652 1 58.34 33 VAL B C 1
ATOM 1265 O O . VAL B 1 33 ? 15.82 -10.992 5.566 1 58.34 33 VAL B O 1
ATOM 1268 N N . GLU B 1 34 ? 17.047 -10.641 3.637 1 63.03 34 GLU B N 1
ATOM 1269 C CA . GLU B 1 34 ? 16.703 -9.219 3.592 1 63.03 34 GLU B CA 1
ATOM 1270 C C . GLU B 1 34 ? 15.195 -9.023 3.422 1 63.03 34 GLU B C 1
ATOM 1272 O O . GLU B 1 34 ? 14.594 -8.172 4.074 1 63.03 34 GLU B O 1
ATOM 1277 N N . GLN B 1 35 ? 14.703 -9.852 2.705 1 68.69 35 GLN B N 1
ATOM 1278 C CA . GLN B 1 35 ? 13.273 -9.734 2.48 1 68.69 35 GLN B CA 1
ATOM 1279 C C . GLN B 1 35 ? 12.484 -10.18 3.705 1 68.69 35 GLN B C 1
ATOM 1281 O O . GLN B 1 35 ? 11.469 -9.578 4.059 1 68.69 35 GLN B O 1
ATOM 1286 N N . SER B 1 36 ? 13.078 -11.164 4.348 1 73.88 36 SER B N 1
ATOM 1287 C CA . SER B 1 36 ? 12.445 -11.617 5.578 1 73.88 36 SER B CA 1
ATOM 1288 C C . SER B 1 36 ? 12.453 -10.523 6.641 1 73.88 36 SER B C 1
ATOM 1290 O O . SER B 1 36 ? 11.445 -10.297 7.312 1 73.88 36 SER B O 1
ATOM 1292 N N . GLN B 1 37 ? 13.641 -9.836 6.723 1 71.94 37 GLN B N 1
ATOM 1293 C CA . GLN B 1 37 ? 13.734 -8.758 7.707 1 71.94 37 GLN B CA 1
ATOM 1294 C C . GLN B 1 37 ? 12.781 -7.617 7.367 1 71.94 37 GLN B C 1
ATOM 1296 O O . GLN B 1 37 ? 12.133 -7.062 8.25 1 71.94 37 GLN B O 1
ATOM 1301 N N . ALA B 1 38 ? 12.688 -7.297 6.062 1 71.38 38 ALA B N 1
ATOM 1302 C CA . ALA B 1 38 ? 11.781 -6.23 5.637 1 71.38 38 ALA B CA 1
ATOM 1303 C C . ALA B 1 38 ? 10.328 -6.586 5.941 1 71.38 38 ALA B C 1
ATOM 1305 O O . ALA B 1 38 ? 9.531 -5.715 6.293 1 71.38 38 ALA B O 1
ATOM 1306 N N . LEU B 1 39 ? 10.07 -7.832 5.859 1 74.56 39 LEU B N 1
ATOM 1307 C CA . LEU B 1 39 ? 8.727 -8.297 6.184 1 74.56 39 LEU B CA 1
ATOM 1308 C C . LEU B 1 39 ? 8.453 -8.172 7.68 1 74.56 39 LEU B C 1
ATOM 1310 O O . LEU B 1 39 ? 7.344 -7.816 8.086 1 74.56 39 LEU B O 1
ATOM 1314 N N . LEU B 1 40 ? 9.523 -8.312 8.438 1 76 40 LEU B N 1
ATOM 1315 C CA . LEU B 1 40 ? 9.406 -8.266 9.891 1 76 40 LEU B CA 1
ATOM 1316 C C . LEU B 1 40 ? 9.281 -6.824 10.383 1 76 40 LEU B C 1
ATOM 1318 O O . LEU B 1 40 ? 8.586 -6.555 11.359 1 76 40 LEU B O 1
ATOM 1322 N N . GLU B 1 41 ? 9.891 -5.941 9.594 1 82.38 41 GLU B N 1
ATOM 1323 C CA . GLU B 1 41 ? 9.945 -4.562 10.062 1 82.38 41 GLU B CA 1
ATOM 1324 C C . GLU B 1 41 ? 8.914 -3.695 9.344 1 82.38 41 GLU B C 1
ATOM 1326 O O . GLU B 1 41 ? 8.727 -2.527 9.688 1 82.38 41 GLU B O 1
ATOM 1331 N N . GLY B 1 42 ? 8.266 -4.277 8.422 1 90 42 GLY B N 1
ATOM 1332 C CA . GLY B 1 42 ? 7.363 -3.486 7.598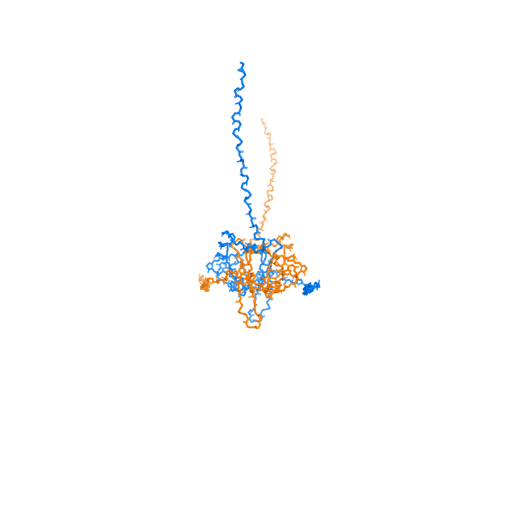 1 90 42 GLY B CA 1
ATOM 1333 C C . GLY B 1 42 ? 5.988 -3.311 8.211 1 90 42 GLY B C 1
ATOM 1334 O O . GLY B 1 42 ? 5.727 -3.807 9.312 1 90 42 GLY B O 1
ATOM 1335 N N . TRP B 1 43 ? 5.195 -2.475 7.586 1 92.19 43 TRP B N 1
ATOM 1336 C CA . TRP B 1 43 ? 3.834 -2.17 8.023 1 92.19 43 TRP B CA 1
ATOM 1337 C C . TRP B 1 43 ? 2.811 -2.746 7.047 1 92.19 43 TRP B C 1
ATOM 1339 O O . TRP B 1 43 ? 2.949 -2.598 5.832 1 92.19 43 TRP B O 1
ATOM 1349 N N . SER B 1 44 ? 1.812 -3.379 7.625 1 95.5 44 SER B N 1
ATOM 1350 C CA . SER B 1 44 ? 0.656 -3.797 6.836 1 95.5 44 SER B CA 1
ATOM 1351 C C . SER B 1 44 ? -0.138 -2.594 6.336 1 95.5 44 SER B C 1
ATOM 1353 O O . SER B 1 44 ? -0.592 -1.771 7.133 1 95.5 44 SER B O 1
ATOM 1355 N N . VAL B 1 45 ? -0.291 -2.562 5.078 1 96.88 45 VAL B N 1
ATOM 1356 C CA . VAL B 1 45 ? -1.029 -1.45 4.488 1 96.88 45 VAL B CA 1
ATOM 1357 C C . VAL B 1 45 ? -2.502 -1.541 4.883 1 96.88 45 VAL B C 1
ATOM 1359 O O . VAL B 1 45 ? -3.102 -0.549 5.301 1 96.88 45 VAL B O 1
ATOM 1362 N N . LYS B 1 46 ? -3.055 -2.672 4.754 1 96.31 46 LYS B N 1
ATOM 1363 C CA . LYS B 1 46 ? -4.473 -2.891 5.012 1 96.31 46 LYS B CA 1
ATOM 1364 C C . LYS B 1 46 ? -4.809 -2.654 6.484 1 96.31 46 LYS B C 1
ATOM 1366 O O . LYS B 1 46 ? -5.832 -2.053 6.805 1 96.31 46 LYS B O 1
ATOM 1371 N N . LYS B 1 47 ? -3.961 -3.016 7.375 1 94.19 47 LYS B N 1
ATOM 1372 C CA . LYS B 1 47 ? -4.297 -3.008 8.797 1 94.19 47 LYS B CA 1
ATOM 1373 C C . LYS B 1 47 ? -3.748 -1.763 9.484 1 94.19 47 LYS B C 1
ATOM 1375 O O . LYS B 1 47 ? -4.348 -1.258 10.438 1 94.19 47 LYS B O 1
ATOM 1380 N N . SER B 1 48 ? -2.613 -1.259 8.961 1 94.75 48 SER B N 1
ATOM 1381 C CA . SER B 1 48 ? -1.91 -0.273 9.781 1 94.75 48 SER B CA 1
ATOM 1382 C C . SER B 1 48 ? -1.775 1.057 9.047 1 94.75 48 SER B C 1
ATOM 1384 O O . SER B 1 48 ? -1.308 2.043 9.617 1 94.75 48 SER B O 1
ATOM 1386 N N . VAL B 1 49 ? -2.158 1.152 7.809 1 96.56 49 VAL B N 1
ATOM 1387 C CA . VAL B 1 49 ? -1.91 2.387 7.07 1 96.56 49 VAL B CA 1
ATOM 1388 C C . VAL B 1 49 ? -3.234 2.969 6.582 1 96.56 49 VAL B C 1
ATOM 1390 O O . VAL B 1 49 ? -3.621 4.07 6.98 1 96.56 49 VAL B O 1
ATOM 1393 N N . LEU B 1 50 ? -3.934 2.201 5.781 1 97.94 50 LEU B N 1
ATOM 1394 C CA . LEU B 1 50 ? -5.18 2.713 5.223 1 97.94 50 LEU B CA 1
ATOM 1395 C C . LEU B 1 50 ? -6.199 2.98 6.324 1 97.94 50 LEU B C 1
ATOM 1397 O O . LEU B 1 50 ? -6.398 2.145 7.207 1 97.94 50 LEU B O 1
ATOM 1401 N N . GLY B 1 51 ? -6.754 4.176 6.309 1 96.5 51 GLY B N 1
ATOM 1402 C CA . GLY B 1 51 ? -7.781 4.543 7.273 1 96.5 51 GLY B CA 1
ATOM 1403 C C . GLY B 1 51 ? -7.215 5.113 8.562 1 96.5 51 GLY B C 1
ATOM 1404 O O . GLY B 1 51 ? -7.969 5.574 9.422 1 96.5 51 GLY B O 1
ATOM 1405 N N . LYS B 1 52 ? -5.969 5.133 8.719 1 96.44 52 LYS B N 1
ATOM 1406 C CA . LYS B 1 52 ? -5.355 5.629 9.953 1 96.44 52 LYS B CA 1
ATOM 1407 C C . LYS B 1 52 ? -5.215 7.148 9.922 1 96.44 52 LYS B C 1
ATOM 1409 O O . LYS B 1 52 ? -5.066 7.742 8.852 1 96.44 52 LYS B O 1
ATOM 1414 N N . ALA B 1 53 ? -5.234 7.684 11.055 1 96.56 53 ALA B N 1
ATOM 1415 C CA . ALA B 1 53 ? -5.117 9.133 11.211 1 96.56 53 ALA B CA 1
ATOM 1416 C C . ALA B 1 53 ? -3.693 9.602 10.922 1 96.56 53 ALA B C 1
ATOM 1418 O O . ALA B 1 53 ? -2.729 8.875 11.172 1 96.56 53 ALA B O 1
ATOM 1419 N N . VAL B 1 54 ? -3.625 10.781 10.438 1 97.31 54 VAL B N 1
ATOM 1420 C CA . VAL B 1 54 ? -2.363 11.492 10.258 1 97.31 54 VAL B CA 1
ATOM 1421 C C . VAL B 1 54 ? -2.295 12.672 11.219 1 97.31 54 VAL B C 1
ATOM 1423 O O . VAL B 1 54 ? -3.217 13.492 11.273 1 97.31 54 VAL B O 1
ATOM 1426 N N . TYR B 1 55 ? -1.227 12.75 11.945 1 97 55 TYR B N 1
ATOM 1427 C CA . TYR B 1 55 ? -1.05 13.797 12.938 1 97 55 TYR B CA 1
ATOM 1428 C C . TYR B 1 55 ? 0.048 14.766 12.523 1 97 55 TYR B C 1
ATOM 1430 O O . TYR B 1 55 ? 0.906 14.43 11.703 1 97 55 TYR B O 1
ATOM 1438 N N . ASN B 1 56 ? -0.058 15.977 13.078 1 96.44 56 ASN B N 1
ATOM 1439 C CA . ASN B 1 56 ? 1.059 16.906 12.938 1 96.44 56 ASN B CA 1
ATOM 1440 C C . ASN B 1 56 ? 1.935 16.922 14.188 1 96.44 56 ASN B C 1
ATOM 1442 O O . ASN B 1 56 ? 1.774 16.078 15.07 1 96.44 56 ASN B O 1
ATOM 1446 N N . ASP B 1 57 ? 2.895 17.906 14.211 1 95 57 ASP B N 1
ATOM 1447 C CA . ASP B 1 57 ? 3.881 17.938 15.289 1 95 57 ASP B CA 1
ATOM 1448 C C . ASP B 1 57 ? 3.225 18.297 16.625 1 95 57 ASP B C 1
ATOM 1450 O O . ASP B 1 57 ? 3.789 18.031 17.688 1 95 57 ASP B O 1
ATOM 1454 N N . GLU B 1 58 ? 2.084 18.828 16.594 1 95 58 GLU B N 1
ATOM 1455 C CA . GLU B 1 58 ? 1.354 19.203 17.797 1 95 58 GLU B CA 1
ATOM 1456 C C . GLU B 1 58 ? 0.382 18.109 18.219 1 95 58 GLU B C 1
ATOM 1458 O O . GLU B 1 58 ? -0.499 18.344 19.047 1 95 58 GLU B O 1
ATOM 1463 N N . ASN B 1 59 ? 0.375 17 17.547 1 95.88 59 ASN B N 1
ATOM 1464 C CA . ASN B 1 59 ? -0.475 15.836 17.828 1 95.88 59 ASN B CA 1
ATOM 1465 C C . ASN B 1 59 ? -1.934 16.125 17.484 1 95.88 59 ASN B C 1
ATOM 1467 O O . ASN B 1 59 ? -2.844 15.578 18.109 1 95.88 59 ASN B O 1
ATOM 1471 N N . GLN B 1 60 ? -2.082 17.016 16.609 1 93.81 60 GLN B N 1
ATOM 1472 C CA . GLN B 1 60 ? -3.416 17.25 16.078 1 93.81 60 GLN B CA 1
ATOM 1473 C C . GLN B 1 60 ? -3.668 16.406 14.828 1 93.81 60 GLN B C 1
ATOM 1475 O O . GLN B 1 60 ? -2.807 16.312 13.953 1 93.81 60 GLN B O 1
ATOM 1480 N N . LYS B 1 61 ? -4.809 15.789 14.766 1 94.12 61 LYS B N 1
ATOM 1481 C CA . LYS B 1 61 ? -5.188 15.039 13.578 1 94.12 61 LYS B CA 1
ATOM 1482 C C . LYS B 1 61 ? -5.461 15.977 12.398 1 94.12 61 LYS B C 1
ATOM 1484 O O . LYS B 1 61 ? -6.336 16.844 12.477 1 94.12 61 LYS B O 1
ATOM 1489 N N . VAL B 1 62 ? -4.703 15.734 11.352 1 94.5 62 VAL B N 1
ATOM 1490 C CA . VAL B 1 62 ? -4.855 16.641 10.219 1 94.5 62 VAL B CA 1
ATOM 1491 C C . VAL B 1 62 ? -5.59 15.945 9.078 1 94.5 62 VAL B C 1
ATOM 1493 O O . VAL B 1 62 ? -5.973 16.578 8.094 1 94.5 62 VAL B O 1
ATOM 1496 N N . GLY B 1 63 ? -5.836 14.633 9.211 1 94.88 63 GLY B N 1
ATOM 1497 C CA . GLY B 1 63 ? -6.531 13.859 8.188 1 94.88 63 GLY B CA 1
ATOM 1498 C C . GLY B 1 63 ? -6.434 12.359 8.406 1 94.88 63 GLY B C 1
ATOM 1499 O O . GLY B 1 63 ? -6.129 11.906 9.508 1 94.88 63 GLY B O 1
ATOM 1500 N N . THR B 1 64 ? -6.797 11.633 7.363 1 96.44 64 THR B N 1
ATOM 1501 C CA . THR B 1 64 ? -6.758 10.172 7.355 1 96.44 64 THR B CA 1
ATOM 1502 C C . THR B 1 64 ? -6.176 9.648 6.043 1 96.44 64 THR B C 1
ATOM 1504 O O . THR B 1 64 ? -6.449 10.211 4.977 1 96.44 64 THR B O 1
ATOM 1507 N N . VAL B 1 65 ? -5.348 8.633 6.16 1 97.75 65 VAL B N 1
ATOM 1508 C CA . VAL B 1 65 ? -4.82 8.031 4.938 1 97.75 65 VAL B CA 1
ATOM 1509 C C . VAL B 1 65 ? -5.934 7.285 4.207 1 97.75 65 VAL B C 1
ATOM 1511 O O . VAL B 1 65 ? -6.465 6.297 4.719 1 97.75 65 VAL B O 1
ATOM 1514 N N . ARG B 1 66 ? -6.219 7.656 3.078 1 97.19 66 ARG B N 1
ATOM 1515 C CA . ARG B 1 66 ? -7.297 7.062 2.295 1 97.19 66 ARG B CA 1
ATOM 1516 C C . ARG B 1 66 ? -6.758 6.023 1.317 1 97.19 66 ARG B C 1
ATOM 1518 O O . ARG B 1 66 ? -7.441 5.047 1.003 1 97.19 66 ARG B O 1
ATOM 1525 N N . ASP B 1 67 ? -5.59 6.27 0.797 1 97.62 67 ASP B N 1
ATOM 1526 C CA . ASP B 1 67 ? -5.016 5.426 -0.247 1 97.62 67 ASP B CA 1
ATOM 1527 C C . ASP B 1 67 ? -3.502 5.594 -0.321 1 97.62 67 ASP B C 1
ATOM 1529 O O . ASP B 1 67 ? -2.941 6.508 0.286 1 97.62 67 ASP B O 1
ATOM 1533 N N . LEU B 1 68 ? -2.83 4.719 -0.922 1 97.94 68 LEU B N 1
ATOM 1534 C CA . LEU B 1 68 ? -1.433 4.828 -1.323 1 97.94 68 LEU B CA 1
ATOM 1535 C C . LEU B 1 68 ? -1.288 4.684 -2.834 1 97.94 68 LEU B C 1
ATOM 1537 O O . LEU B 1 68 ? -2.084 3.996 -3.475 1 97.94 68 LEU B O 1
ATOM 1541 N N . ILE B 1 69 ? -0.306 5.379 -3.336 1 96.12 69 ILE B N 1
ATOM 1542 C CA . ILE B 1 69 ? 0.078 5.207 -4.734 1 96.12 69 ILE B CA 1
ATOM 1543 C C . ILE B 1 69 ? 1.443 4.527 -4.812 1 96.12 69 ILE B C 1
ATOM 1545 O O . ILE B 1 69 ? 2.42 5.016 -4.238 1 96.12 69 ILE B O 1
ATOM 1549 N N . VAL B 1 70 ? 1.467 3.389 -5.453 1 95.38 70 VAL B N 1
ATOM 1550 C CA . VAL B 1 70 ? 2.719 2.666 -5.648 1 95.38 70 VAL B CA 1
ATOM 1551 C C . VAL B 1 70 ? 3.264 2.945 -7.047 1 95.38 70 VAL B C 1
ATOM 1553 O O . VAL B 1 70 ? 2.545 2.801 -8.039 1 95.38 70 VAL B O 1
ATOM 1556 N N . ALA B 1 71 ? 4.488 3.277 -7.059 1 92 71 ALA B N 1
ATOM 1557 C CA . ALA B 1 71 ? 5.172 3.588 -8.312 1 92 71 ALA B CA 1
ATOM 1558 C C . ALA B 1 71 ? 5.566 2.312 -9.055 1 92 71 ALA B C 1
ATOM 1560 O O . ALA B 1 71 ? 5.555 1.224 -8.477 1 92 71 ALA B O 1
ATOM 1561 N N . PRO B 1 72 ? 5.941 2.461 -10.305 1 86.81 72 PRO B N 1
ATOM 1562 C CA . PRO B 1 72 ? 6.324 1.297 -11.109 1 86.81 72 PRO B CA 1
ATOM 1563 C C . PRO B 1 72 ? 7.551 0.578 -10.555 1 86.81 72 PRO B C 1
ATOM 1565 O O . PRO B 1 72 ? 7.719 -0.625 -10.781 1 86.81 72 PRO B O 1
ATOM 1568 N N . ASP B 1 73 ? 8.336 1.249 -9.812 1 86.81 73 ASP B N 1
ATOM 1569 C CA . ASP B 1 73 ? 9.562 0.643 -9.297 1 86.81 73 ASP B CA 1
ATOM 1570 C C . ASP B 1 73 ? 9.297 -0.084 -7.977 1 86.81 73 ASP B C 1
ATOM 1572 O O . ASP B 1 73 ? 10.219 -0.649 -7.383 1 86.81 73 ASP B O 1
ATOM 1576 N N . GLY B 1 74 ? 8.086 -0.083 -7.551 1 90.44 74 GLY B N 1
ATOM 1577 C CA . GLY B 1 74 ? 7.727 -0.811 -6.344 1 90.44 74 GLY B CA 1
ATOM 1578 C C . GLY B 1 74 ? 7.801 0.039 -5.09 1 90.44 74 GLY B C 1
ATOM 1579 O O . GLY B 1 74 ? 7.539 -0.448 -3.986 1 90.44 74 GLY B O 1
ATOM 1580 N N . SER B 1 75 ? 8.117 1.267 -5.227 1 92.81 75 SER B N 1
ATOM 1581 C CA . SER B 1 75 ? 8.133 2.166 -4.078 1 92.81 75 SER B CA 1
ATOM 1582 C C . SER B 1 75 ? 6.793 2.865 -3.904 1 92.81 75 SER B C 1
ATOM 1584 O O . SER B 1 75 ? 6.02 2.988 -4.859 1 92.81 75 SER B O 1
ATOM 1586 N N . VAL B 1 76 ? 6.512 3.223 -2.703 1 95.5 76 VAL B N 1
ATOM 1587 C CA . VAL B 1 76 ? 5.344 4.066 -2.473 1 95.5 76 VAL B CA 1
ATOM 1588 C C . VAL B 1 76 ? 5.672 5.512 -2.84 1 95.5 76 VAL B C 1
ATOM 1590 O O . VAL B 1 76 ? 6.566 6.125 -2.252 1 95.5 76 VAL B O 1
ATOM 1593 N N . SER B 1 77 ? 4.98 6.07 -3.76 1 94.38 77 SER B N 1
ATOM 1594 C CA . SER B 1 77 ? 5.246 7.434 -4.207 1 94.38 77 SER B CA 1
ATOM 1595 C C . SER B 1 77 ? 4.531 8.453 -3.33 1 94.38 77 SER B C 1
ATOM 1597 O O . SER B 1 77 ? 5.105 9.492 -2.977 1 94.38 77 SER B O 1
ATOM 1599 N N . ALA B 1 78 ? 3.234 8.07 -2.969 1 95.5 78 ALA B N 1
ATOM 1600 C CA . ALA B 1 78 ? 2.443 9.047 -2.227 1 95.5 78 ALA B CA 1
ATOM 1601 C C . ALA B 1 78 ? 1.355 8.367 -1.404 1 95.5 78 ALA B C 1
ATOM 1603 O O . ALA B 1 78 ? 0.931 7.254 -1.729 1 95.5 78 ALA B O 1
ATOM 1604 N N . ALA B 1 79 ? 0.986 9.016 -0.377 1 97 79 ALA B N 1
ATOM 1605 C CA . ALA B 1 79 ? -0.263 8.742 0.328 1 97 79 ALA B CA 1
ATOM 1606 C C . ALA B 1 79 ? -1.331 9.773 -0.028 1 97 79 ALA B C 1
ATOM 1608 O O . ALA B 1 79 ? -1.038 10.961 -0.15 1 97 79 ALA B O 1
ATOM 1609 N N . ILE B 1 80 ? -2.494 9.266 -0.243 1 96.81 80 ILE B N 1
ATOM 1610 C CA . ILE B 1 80 ? -3.635 10.164 -0.358 1 96.81 80 ILE B CA 1
ATOM 1611 C C . ILE B 1 80 ? -4.246 10.406 1.021 1 96.81 80 ILE B C 1
ATOM 1613 O O . ILE B 1 80 ? -4.77 9.477 1.643 1 96.81 80 ILE B O 1
ATOM 1617 N N . VAL B 1 81 ? -4.113 11.633 1.496 1 96.75 81 VAL B N 1
ATOM 1618 C CA . VAL B 1 81 ? -4.617 12.016 2.811 1 96.75 81 VAL B CA 1
ATOM 1619 C C . VAL B 1 81 ? -5.902 12.828 2.654 1 96.75 81 VAL B C 1
ATOM 1621 O O . VAL B 1 81 ? -5.918 13.852 1.969 1 96.75 81 VAL B O 1
ATOM 1624 N N . SER B 1 82 ? -6.891 12.312 3.193 1 95.25 82 SER B N 1
ATOM 1625 C CA . SER B 1 82 ? -8.164 13.016 3.203 1 95.25 82 SER B CA 1
ATOM 1626 C C . SER B 1 82 ? -8.25 13.984 4.383 1 95.25 82 SER B C 1
ATOM 1628 O O . SER B 1 82 ? -8.289 13.555 5.539 1 95.25 82 SER B O 1
ATOM 1630 N N . ALA B 1 83 ? -8.117 15.227 4.023 1 92.81 83 ALA B N 1
ATOM 1631 C CA . ALA B 1 83 ? -8.266 16.266 5.039 1 92.81 83 ALA B CA 1
ATOM 1632 C C . ALA B 1 83 ? -9.719 16.734 5.133 1 92.81 83 ALA B C 1
ATOM 1634 O O . ALA B 1 83 ? -10.391 16.906 4.113 1 92.81 83 ALA B O 1
ATOM 1635 N N . GLY B 1 84 ? -10.094 16.859 6.281 1 76 84 GLY B N 1
ATOM 1636 C CA . GLY B 1 84 ? -11.484 17.234 6.453 1 76 84 GLY B CA 1
ATOM 1637 C C . GLY B 1 84 ? -12.383 16.062 6.805 1 76 84 GLY B C 1
ATOM 1638 O O . GLY B 1 84 ? -11.898 14.961 7.082 1 76 84 GLY B O 1
ATOM 1639 N N . GLY B 1 85 ? -13.641 16.125 7.09 1 68.69 85 GLY B N 1
ATOM 1640 C CA . GLY B 1 85 ? -14.648 15.125 7.41 1 68.69 85 GLY B CA 1
ATOM 1641 C C . GLY B 1 85 ? -15.391 15.422 8.703 1 68.69 85 GLY B C 1
ATOM 1642 O O . GLY B 1 85 ? -16.125 14.57 9.211 1 68.69 85 GLY B O 1
ATOM 1643 N N . PHE B 1 86 ? -14.961 16.484 9.203 1 68.12 86 PHE B N 1
ATOM 1644 C CA . PHE B 1 86 ? -15.789 16.891 10.328 1 68.12 86 PHE B CA 1
ATOM 1645 C C . PHE B 1 86 ? -17.141 17.422 9.852 1 68.12 86 PHE B C 1
ATOM 1647 O O . PHE B 1 86 ? -17.281 17.812 8.695 1 68.12 86 PHE B O 1
ATOM 1654 N N . LEU B 1 87 ? -18.188 17.234 10.594 1 71 87 LEU B N 1
ATOM 1655 C CA . LEU B 1 87 ? -19.547 17.656 10.289 1 71 87 LEU B CA 1
ATOM 1656 C C . LEU B 1 87 ? -19.547 18.953 9.508 1 71 87 LEU B C 1
ATOM 1658 O O . LEU B 1 87 ? -19.094 19.984 10.008 1 71 87 LEU B O 1
ATOM 1662 N N . GLY B 1 88 ? -19.969 18.812 8.141 1 73.12 88 GLY B N 1
ATOM 1663 C CA . GLY B 1 88 ? -20.156 20.016 7.359 1 73.12 88 GLY B CA 1
ATOM 1664 C C . GLY B 1 88 ? -18.969 20.359 6.488 1 73.12 88 GLY B C 1
ATOM 1665 O O . GLY B 1 88 ? -19 21.328 5.73 1 73.12 88 GLY B O 1
ATOM 1666 N N . VAL B 1 89 ? -17.75 19.875 6.777 1 77.12 89 VAL B N 1
ATOM 1667 C CA . VAL B 1 89 ? -16.594 20.234 5.957 1 77.12 89 VAL B CA 1
ATOM 1668 C C . VAL B 1 89 ? -16.312 19.109 4.949 1 77.12 89 VAL B C 1
ATOM 1670 O O . VAL B 1 89 ? -16.188 17.953 5.328 1 77.12 89 VAL B O 1
ATOM 1673 N N . ALA B 1 90 ? -16.391 19.453 3.65 1 82.81 90 ALA B N 1
ATOM 1674 C CA . ALA B 1 90 ? -16.141 18.484 2.582 1 82.81 90 ALA B CA 1
ATOM 1675 C C . ALA B 1 90 ? -14.742 17.875 2.705 1 82.81 90 ALA B C 1
ATOM 1677 O O . ALA B 1 90 ? -13.789 18.578 3.055 1 82.81 90 ALA B O 1
ATOM 1678 N N . ALA B 1 91 ? -14.68 16.641 2.52 1 86.62 91 ALA B N 1
ATOM 1679 C CA . ALA B 1 91 ? -13.383 15.977 2.498 1 86.62 91 ALA B CA 1
ATOM 1680 C C . ALA B 1 91 ? -12.547 16.453 1.312 1 86.62 91 ALA B C 1
ATOM 1682 O O . ALA B 1 91 ? -13.078 16.719 0.234 1 86.62 91 ALA B O 1
ATOM 1683 N N . HIS B 1 92 ? -11.344 16.719 1.583 1 92 92 HIS B N 1
ATOM 1684 C CA . HIS B 1 92 ? -10.359 17.172 0.603 1 92 92 HIS B CA 1
ATOM 1685 C C . HIS B 1 92 ? -9.172 16.219 0.532 1 92 92 HIS B C 1
ATOM 1687 O O . HIS B 1 92 ? -8.375 16.156 1.469 1 92 92 HIS B O 1
ATOM 1693 N N . ASP B 1 93 ? -9.047 15.445 -0.627 1 93.81 93 ASP B N 1
ATOM 1694 C CA . ASP B 1 93 ? -7.957 14.484 -0.782 1 93.81 93 ASP B CA 1
ATOM 1695 C C . ASP B 1 93 ? -6.711 15.164 -1.349 1 93.81 93 ASP B C 1
ATOM 1697 O O . ASP B 1 93 ? -6.773 15.82 -2.387 1 93.81 93 ASP B O 1
ATOM 1701 N N . VAL B 1 94 ? -5.668 15 -0.63 1 94.56 94 VAL B N 1
ATOM 1702 C CA . VAL B 1 94 ? -4.395 15.578 -1.037 1 94.56 94 VAL B CA 1
ATOM 1703 C C . VAL B 1 94 ? -3.348 14.477 -1.186 1 94.56 94 VAL B C 1
ATOM 1705 O O . VAL B 1 94 ? -3.262 13.578 -0.346 1 94.56 94 VAL B O 1
ATOM 1708 N N . ALA B 1 95 ? -2.604 14.562 -2.316 1 94.56 95 ALA B N 1
ATOM 1709 C CA . ALA B 1 95 ? -1.468 13.656 -2.467 1 94.56 95 ALA B CA 1
ATOM 1710 C C . ALA B 1 95 ? -0.257 14.164 -1.689 1 94.56 95 ALA B C 1
ATOM 1712 O O . ALA B 1 95 ? 0.233 15.266 -1.938 1 94.56 95 ALA B O 1
ATOM 1713 N N . VAL B 1 96 ? 0.218 13.375 -0.743 1 94.75 96 VAL B N 1
ATOM 1714 C CA . VAL B 1 96 ? 1.371 13.695 0.09 1 94.75 96 VAL B CA 1
ATOM 1715 C C . VAL B 1 96 ? 2.525 12.75 -0.23 1 94.75 96 VAL B C 1
ATOM 1717 O O . VAL B 1 96 ? 2.391 11.531 -0.093 1 94.75 96 VAL B O 1
ATOM 1720 N N . PRO B 1 97 ? 3.648 13.289 -0.643 1 93.44 97 PRO B N 1
ATOM 1721 C CA . PRO B 1 97 ? 4.785 12.398 -0.883 1 93.44 97 PRO B CA 1
ATOM 1722 C C . PRO B 1 97 ? 5.148 11.555 0.34 1 93.44 97 PRO B C 1
ATOM 1724 O O . PRO B 1 97 ? 5.133 12.062 1.466 1 93.44 97 PRO B O 1
ATOM 1727 N N . ILE B 1 98 ? 5.504 10.312 0.039 1 93.44 98 ILE B N 1
ATOM 1728 C CA . ILE B 1 98 ? 5.75 9.383 1.134 1 93.44 98 ILE B CA 1
ATOM 1729 C C . ILE B 1 98 ? 6.922 9.875 1.979 1 93.44 98 ILE B C 1
ATOM 1731 O O . ILE B 1 98 ? 6.953 9.656 3.193 1 93.44 98 ILE B O 1
ATOM 1735 N N . ALA B 1 99 ? 7.844 10.539 1.426 1 91.06 99 ALA B N 1
ATOM 1736 C CA . ALA B 1 99 ? 9.031 11.039 2.113 1 91.06 99 ALA B CA 1
ATOM 1737 C C . ALA B 1 99 ? 8.672 12.125 3.121 1 91.06 99 ALA B C 1
ATOM 1739 O O . ALA B 1 99 ? 9.461 12.438 4.012 1 91.06 99 ALA B O 1
ATOM 1740 N N . SER B 1 100 ? 7.508 12.727 2.953 1 93.5 100 SER B N 1
ATOM 1741 C CA . SER B 1 100 ? 7.074 13.797 3.842 1 93.5 100 SER B CA 1
ATOM 1742 C C . SER B 1 100 ? 6.414 13.242 5.102 1 93.5 100 SER B C 1
ATOM 1744 O O . SER B 1 100 ? 6.168 13.977 6.055 1 93.5 100 SER B O 1
ATOM 1746 N N . LEU B 1 101 ? 6.125 11.969 5.09 1 95.44 101 LEU B N 1
ATOM 1747 C CA . LEU B 1 101 ? 5.465 11.344 6.23 1 95.44 101 LEU B CA 1
ATOM 1748 C C . LEU B 1 101 ? 6.484 10.688 7.152 1 95.44 101 LEU B C 1
ATOM 1750 O O . LEU B 1 101 ? 7.535 10.227 6.699 1 95.44 101 LEU B O 1
ATOM 1754 N N . ASP B 1 102 ? 6.098 10.703 8.391 1 94.5 102 ASP B N 1
ATOM 1755 C CA . ASP B 1 102 ? 6.891 10.031 9.422 1 94.5 102 ASP B CA 1
ATOM 1756 C C . ASP B 1 102 ? 6.035 9.055 10.219 1 94.5 102 ASP B C 1
ATOM 1758 O O . ASP B 1 102 ? 4.824 9.25 10.359 1 94.5 102 ASP B O 1
ATOM 1762 N N . VAL B 1 103 ? 6.695 8.031 10.641 1 93.5 103 VAL B N 1
ATOM 1763 C CA . VAL B 1 103 ? 6.023 7.098 11.539 1 93.5 103 VAL B CA 1
ATOM 1764 C C . VAL B 1 103 ? 6.688 7.141 12.914 1 93.5 103 VAL B C 1
ATOM 1766 O O . VAL B 1 103 ? 7.891 6.898 13.039 1 93.5 103 VAL B O 1
ATOM 1769 N N . ARG B 1 104 ? 5.879 7.52 13.867 1 92.88 104 ARG B N 1
ATOM 1770 C CA . ARG B 1 104 ? 6.336 7.598 15.258 1 92.88 104 ARG B CA 1
ATOM 1771 C C . ARG B 1 104 ? 5.457 6.75 16.172 1 92.88 104 ARG B C 1
ATOM 1773 O O . ARG B 1 104 ? 4.27 7.043 16.344 1 92.88 104 ARG B O 1
ATOM 1780 N N . ASN B 1 105 ? 6.047 5.703 16.797 1 90.44 105 ASN B N 1
ATOM 1781 C CA . ASN B 1 105 ? 5.324 4.816 17.703 1 90.44 105 ASN B CA 1
ATOM 1782 C C . ASN B 1 105 ? 4.062 4.258 17.047 1 90.44 105 ASN B C 1
ATOM 1784 O O . ASN B 1 105 ? 2.986 4.27 17.656 1 90.44 105 ASN B O 1
ATOM 1788 N N . GLY B 1 106 ? 4.176 3.979 15.82 1 90.5 106 GLY B N 1
ATOM 1789 C CA . GLY B 1 106 ? 3.088 3.322 15.117 1 90.5 106 GLY B CA 1
ATOM 1790 C C . GLY B 1 106 ? 2.07 4.297 14.555 1 90.5 106 GLY B C 1
ATOM 1791 O O . GLY B 1 106 ? 1.106 3.885 13.906 1 90.5 106 GLY B O 1
ATOM 1792 N N . ASN B 1 107 ? 2.271 5.602 14.82 1 95.75 107 ASN B N 1
ATOM 1793 C CA . ASN B 1 107 ? 1.376 6.625 14.297 1 95.75 107 ASN B CA 1
ATOM 1794 C C . ASN B 1 107 ? 1.998 7.363 13.109 1 95.75 107 ASN B C 1
ATOM 1796 O O . ASN B 1 107 ? 3.219 7.508 13.039 1 95.75 107 ASN B O 1
ATOM 1800 N N . ILE B 1 108 ? 1.158 7.836 12.258 1 96.69 108 ILE B N 1
ATOM 1801 C CA . ILE B 1 108 ? 1.621 8.523 11.062 1 96.69 108 ILE B CA 1
ATOM 1802 C C . ILE B 1 108 ? 1.588 10.031 11.281 1 96.69 108 ILE B C 1
ATOM 1804 O O . ILE B 1 108 ? 0.575 10.578 11.734 1 96.69 108 ILE B O 1
ATOM 1808 N N . TYR B 1 109 ? 2.709 10.633 10.922 1 97.25 109 TYR B N 1
ATOM 1809 C CA . TYR B 1 109 ? 2.828 12.078 11.109 1 97.25 109 TYR B CA 1
ATOM 1810 C C . TYR B 1 109 ? 3.139 12.773 9.789 1 97.25 109 TYR B C 1
ATOM 1812 O O . TYR B 1 109 ? 3.877 12.25 8.961 1 97.25 109 TYR B O 1
ATOM 1820 N N . LEU B 1 110 ? 2.604 13.906 9.641 1 97.06 110 LEU B N 1
ATOM 1821 C CA . LEU B 1 110 ? 2.943 14.867 8.594 1 97.06 110 LEU B CA 1
ATOM 1822 C C . LEU B 1 110 ? 3.393 16.188 9.211 1 97.06 110 LEU B C 1
ATOM 1824 O O . LEU B 1 110 ? 2.59 17.109 9.367 1 97.06 110 LEU B O 1
ATOM 1828 N N . PRO B 1 111 ? 4.699 16.266 9.453 1 96.25 111 PRO B N 1
ATOM 1829 C CA . PRO B 1 111 ? 5.23 17.438 10.156 1 96.25 111 PRO B CA 1
ATOM 1830 C C . PRO B 1 111 ? 4.934 18.75 9.43 1 96.25 111 PRO B C 1
ATOM 1832 O O . PRO B 1 111 ? 5.023 18.812 8.195 1 96.25 111 PRO B O 1
ATOM 1835 N N . GLY B 1 112 ? 4.551 19.766 10.164 1 93.88 112 GLY B N 1
ATOM 1836 C CA . GLY B 1 112 ? 4.363 21.109 9.641 1 93.88 112 GLY B CA 1
ATOM 1837 C C . GLY B 1 112 ? 3.006 21.312 9 1 93.88 112 GLY B C 1
ATOM 1838 O O . GLY B 1 112 ? 2.656 22.438 8.617 1 93.88 112 GLY B O 1
ATOM 1839 N N . ALA B 1 113 ? 2.295 20.234 8.945 1 94.38 113 ALA B N 1
ATOM 1840 C CA . ALA B 1 113 ? 1.009 20.344 8.258 1 94.38 113 ALA B CA 1
ATOM 1841 C C . ALA B 1 113 ? -0.081 20.828 9.211 1 94.38 113 ALA B C 1
ATOM 1843 O O . ALA B 1 113 ? 0.003 20.625 10.422 1 94.38 113 ALA B O 1
ATOM 1844 N N . THR B 1 114 ? -1.035 21.562 8.664 1 92.12 114 THR B N 1
ATOM 1845 C CA . THR B 1 114 ? -2.287 21.906 9.328 1 92.12 114 THR B CA 1
ATOM 1846 C C . THR B 1 114 ? -3.482 21.516 8.461 1 92.12 114 THR B C 1
ATOM 1848 O O . THR B 1 114 ? -3.352 21.375 7.242 1 92.12 114 THR B O 1
ATOM 1851 N N . LYS B 1 115 ? -4.566 21.359 9.102 1 89.62 115 LYS B N 1
ATOM 1852 C CA . LYS B 1 115 ? -5.781 21.047 8.352 1 89.62 115 LYS B CA 1
ATOM 1853 C C . LYS B 1 115 ? -6.059 22.094 7.281 1 89.62 115 LYS B C 1
ATOM 1855 O O . LYS B 1 115 ? -6.387 21.75 6.145 1 89.62 115 LYS B O 1
ATOM 1860 N N . ASP B 1 116 ? -5.926 23.375 7.633 1 89.12 116 ASP B N 1
ATOM 1861 C CA . ASP B 1 116 ? -6.191 24.469 6.703 1 89.12 116 ASP B CA 1
ATOM 1862 C C . ASP B 1 116 ? -5.223 24.438 5.523 1 89.12 116 ASP B C 1
ATOM 1864 O O . ASP B 1 116 ? -5.625 24.641 4.379 1 89.12 116 ASP B O 1
ATOM 1868 N N . ALA B 1 117 ? -3.951 24.203 5.836 1 90.75 117 ALA B N 1
ATOM 1869 C CA . ALA B 1 117 ? -2.951 24.125 4.773 1 90.75 117 ALA B CA 1
ATOM 1870 C C . ALA B 1 117 ? -3.26 22.984 3.812 1 90.75 117 ALA B C 1
ATOM 1872 O O . ALA B 1 117 ? -3.123 23.125 2.596 1 90.75 117 ALA B O 1
ATOM 1873 N N . LEU B 1 118 ? -3.635 21.828 4.344 1 91.94 118 LEU B N 1
ATOM 1874 C CA . LEU B 1 118 ? -3.969 20.672 3.516 1 91.94 118 LEU B CA 1
ATOM 1875 C C . LEU B 1 118 ? -5.184 20.969 2.641 1 91.94 118 LEU B C 1
ATOM 1877 O O . LEU B 1 118 ? -5.211 20.594 1.466 1 91.94 118 LEU B O 1
ATOM 1881 N N . LYS B 1 119 ? -6.129 21.656 3.182 1 88.69 119 LYS B N 1
ATOM 1882 C CA . LYS B 1 119 ? -7.344 21.984 2.439 1 88.69 119 LYS B CA 1
ATOM 1883 C C . LYS B 1 119 ? -7.059 23 1.344 1 88.69 119 LYS B C 1
ATOM 1885 O O . LYS B 1 119 ? -7.832 23.141 0.393 1 88.69 119 LYS B O 1
ATOM 1890 N N . ALA B 1 120 ? -6.02 23.734 1.516 1 88.38 120 ALA B N 1
ATOM 1891 C CA . ALA B 1 120 ? -5.645 24.75 0.535 1 88.38 120 ALA B CA 1
ATOM 1892 C C . ALA B 1 120 ? -4.816 24.141 -0.594 1 88.38 120 ALA B C 1
ATOM 1894 O O . ALA B 1 120 ? -4.559 24.797 -1.606 1 88.38 120 ALA B O 1
ATOM 1895 N N . THR B 1 121 ? -4.336 22.953 -0.349 1 89 121 THR B N 1
ATOM 1896 C CA . THR B 1 121 ? -3.594 22.234 -1.382 1 89 121 THR B CA 1
ATOM 1897 C C . THR B 1 121 ? -4.531 21.734 -2.477 1 89 121 THR B C 1
ATOM 1899 O O . THR B 1 121 ? -5.672 21.359 -2.197 1 89 121 THR B O 1
ATOM 1902 N N . PRO B 1 122 ? -4.008 21.734 -3.752 1 88.94 122 PRO B N 1
ATOM 1903 C CA . PRO B 1 122 ? -4.863 21.203 -4.812 1 88.94 122 PRO B CA 1
ATOM 1904 C C . PRO B 1 122 ? -5.344 19.781 -4.523 1 88.94 122 PRO B C 1
ATOM 1906 O O . PRO B 1 122 ? -4.578 18.953 -4.016 1 88.94 122 PRO B O 1
ATOM 1909 N N . ALA B 1 123 ? -6.551 19.578 -4.816 1 89.06 123 ALA B N 1
ATOM 1910 C CA . ALA B 1 123 ? -7.137 18.266 -4.57 1 89.06 123 ALA B CA 1
ATOM 1911 C C . ALA B 1 123 ? -6.578 17.219 -5.535 1 89.06 123 ALA B C 1
ATOM 1913 O O . ALA B 1 123 ? -6.371 17.5 -6.719 1 89.06 123 ALA B O 1
ATOM 1914 N N . PHE B 1 124 ? -6.352 16.188 -4.98 1 89.62 124 PHE B N 1
ATOM 1915 C CA . PHE B 1 124 ? -5.957 15.062 -5.812 1 89.62 124 PHE B CA 1
ATOM 1916 C C . PHE B 1 124 ? -7.16 14.484 -6.551 1 89.62 124 PHE B C 1
ATOM 1918 O O . PHE B 1 124 ? -8.234 14.32 -5.969 1 89.62 124 PHE B O 1
ATOM 1925 N N . GLN B 1 125 ? -6.957 14.094 -7.859 1 87.88 125 GLN B N 1
ATOM 1926 C CA . GLN B 1 125 ? -7.969 13.43 -8.672 1 87.88 125 GLN B CA 1
ATOM 1927 C C . GLN B 1 125 ? -7.426 12.141 -9.281 1 87.88 125 GLN B C 1
ATOM 1929 O O . GLN B 1 125 ? -6.391 12.148 -9.953 1 87.88 125 GLN B O 1
ATOM 1934 N N . TYR B 1 126 ? -8.211 11.109 -8.938 1 87.5 126 TYR B N 1
ATOM 1935 C CA . TYR B 1 126 ? -7.824 9.844 -9.555 1 87.5 126 TYR B CA 1
ATOM 1936 C C . TYR B 1 126 ? -8.07 9.867 -11.055 1 87.5 126 TYR B C 1
ATOM 1938 O O . TYR B 1 126 ? -9.078 10.406 -11.516 1 87.5 126 TYR B O 1
ATOM 1946 N N . ALA B 1 127 ? -7.082 9.328 -11.727 1 81.06 127 ALA B N 1
ATOM 1947 C CA . ALA B 1 127 ? -7.336 9.164 -13.156 1 81.06 127 ALA B CA 1
ATOM 1948 C C . ALA B 1 127 ? -8.352 8.055 -13.406 1 81.06 127 ALA B C 1
ATOM 1950 O O . ALA B 1 127 ? -8.375 7.051 -12.688 1 81.06 127 ALA B O 1
ATOM 1951 N N . LYS B 1 128 ? -9.352 8.344 -14.164 1 76.31 128 LYS B N 1
ATOM 1952 C CA . LYS B 1 128 ? -10.32 7.312 -14.516 1 76.31 128 LYS B CA 1
ATOM 1953 C C . LYS B 1 128 ? -9.688 6.238 -15.398 1 76.31 128 LYS B C 1
ATOM 1955 O O . LYS B 1 128 ? -9.25 6.516 -16.516 1 76.31 128 LYS B O 1
ATOM 1960 N N . VAL B 1 129 ? -9.195 5.289 -14.789 1 72.62 129 VAL B N 1
ATOM 1961 C CA . VAL B 1 129 ? -8.656 4.164 -15.555 1 72.62 129 VAL B CA 1
ATOM 1962 C C . VAL B 1 129 ? -9.641 2.996 -15.516 1 72.62 129 VAL B C 1
ATOM 1964 O O . VAL B 1 129 ? -10.039 2.547 -14.438 1 72.62 129 VAL B O 1
ATOM 1967 N N . PRO B 1 130 ? -10.141 2.623 -16.656 1 77.38 130 PRO B N 1
ATOM 1968 C CA . PRO B 1 130 ? -11.008 1.446 -16.672 1 77.38 130 PRO B CA 1
ATOM 1969 C C . PRO B 1 130 ? -10.352 0.22 -16.047 1 77.38 130 PRO B C 1
ATOM 1971 O O . PRO B 1 130 ? -9.125 0.09 -16.078 1 77.38 130 PRO B O 1
ATOM 1974 N N . SER B 1 131 ? -11.125 -0.51 -15.352 1 84.12 131 SER B N 1
ATOM 1975 C CA . SER B 1 131 ? -10.609 -1.766 -14.812 1 84.12 131 SER B CA 1
ATOM 1976 C C . SER B 1 131 ? -10.047 -2.648 -15.922 1 84.12 131 SER B C 1
ATOM 1978 O O . SER B 1 131 ? -10.594 -2.705 -17.016 1 84.12 131 SER B O 1
ATOM 1980 N N . PRO B 1 132 ? -8.938 -3.215 -15.656 1 85.75 132 PRO B N 1
ATOM 1981 C CA . PRO B 1 132 ? -8.344 -4.078 -16.672 1 85.75 132 PRO B CA 1
ATOM 1982 C C . PRO B 1 132 ? -9.195 -5.312 -16.984 1 85.75 132 PRO B C 1
ATOM 1984 O O . PRO B 1 132 ? -9.828 -5.867 -16.078 1 85.75 132 PRO B O 1
ATOM 1987 N N . PRO B 1 133 ? -9.258 -5.676 -18.219 1 86.5 133 PRO B N 1
ATOM 1988 C CA . PRO B 1 133 ? -9.992 -6.895 -18.562 1 86.5 133 PRO B CA 1
ATOM 1989 C C . PRO B 1 133 ? -9.383 -8.148 -17.953 1 86.5 133 PRO B C 1
ATOM 1991 O O . PRO B 1 133 ? -8.156 -8.258 -17.844 1 86.5 133 PRO B O 1
ATOM 1994 N N . LYS B 1 134 ? -10.242 -9 -17.516 1 88.25 134 LYS B N 1
ATOM 1995 C CA . LYS B 1 134 ? -9.758 -10.266 -16.984 1 88.25 134 LYS B CA 1
ATOM 1996 C C . LYS B 1 134 ? -9.078 -11.102 -18.062 1 88.25 134 LYS B C 1
ATOM 1998 O O . LYS B 1 134 ? -9.602 -11.242 -19.172 1 88.25 134 LYS B O 1
ATOM 2003 N N . PRO B 1 135 ? -7.844 -11.617 -17.703 1 89.75 135 PRO B N 1
ATOM 2004 C CA . PRO B 1 135 ? -7.176 -12.453 -18.703 1 89.75 135 PRO B CA 1
ATOM 2005 C C . PRO B 1 135 ? -7.93 -13.75 -19 1 89.75 135 PRO B C 1
ATOM 2007 O O . PRO B 1 135 ? -8.523 -14.336 -18.094 1 89.75 135 PRO B O 1
ATOM 2010 N N . LYS B 1 136 ? -7.961 -14.172 -20.266 1 85.25 136 LYS B N 1
ATOM 2011 C CA . LYS B 1 136 ? -8.594 -15.422 -20.672 1 85.25 136 LYS B CA 1
ATOM 2012 C C . LYS B 1 136 ? -7.668 -16.609 -20.453 1 85.25 136 LYS B C 1
ATOM 2014 O O . LYS B 1 136 ? -6.492 -16.562 -20.828 1 85.25 136 LYS B O 1
ATOM 2019 N N . LYS B 1 137 ? -8.219 -17.578 -19.734 1 81.62 137 LYS B N 1
ATOM 2020 C CA . LYS B 1 137 ? -7.414 -18.766 -19.484 1 81.62 137 LYS B CA 1
ATOM 2021 C C . LYS B 1 137 ? -6.941 -19.406 -20.781 1 81.62 137 LYS B C 1
ATOM 2023 O O . LYS B 1 137 ? -7.684 -19.453 -21.766 1 81.62 137 LYS B O 1
ATOM 2028 N N . LEU B 1 138 ? -5.656 -19.641 -20.875 1 75.25 138 LEU B N 1
ATOM 2029 C CA . LEU B 1 138 ? -5.125 -20.312 -22.062 1 75.25 138 LEU B CA 1
ATOM 2030 C C . LEU B 1 138 ? -5.543 -21.766 -22.109 1 75.25 138 LEU B C 1
ATOM 2032 O O . LEU B 1 138 ? -5.418 -22.484 -21.109 1 75.25 138 LEU B O 1
ATOM 2036 N N . ASP B 1 139 ? -6.789 -22.094 -22.594 1 60.84 139 ASP B N 1
ATOM 2037 C CA . ASP B 1 139 ? -7.23 -23.469 -22.812 1 60.84 139 ASP B CA 1
ATOM 2038 C C . ASP B 1 139 ? -6.066 -24.359 -23.234 1 60.84 139 ASP B C 1
ATOM 2040 O O . ASP B 1 139 ? -5.254 -23.953 -24.078 1 60.84 139 ASP B O 1
ATOM 2044 N N . ASP B 1 140 ? -5.516 -25.125 -22.312 1 52.84 140 ASP B N 1
ATOM 2045 C CA . ASP B 1 140 ? -4.645 -26.203 -22.781 1 52.84 140 ASP B CA 1
ATOM 2046 C C . ASP B 1 140 ? -5.234 -26.906 -23.984 1 52.84 140 ASP B C 1
ATOM 2048 O O . ASP B 1 140 ? -6.191 -27.672 -23.859 1 52.84 140 ASP B O 1
ATOM 2052 N N . LYS B 1 141 ? -5.723 -26.359 -25.078 1 47.53 141 LYS B N 1
ATOM 2053 C CA . LYS B 1 141 ? -5.965 -27.312 -26.156 1 47.53 141 LYS B CA 1
ATOM 2054 C C . LYS B 1 141 ? -4.746 -28.203 -26.391 1 47.53 141 LYS B C 1
ATOM 2056 O O . LYS B 1 141 ? -3.742 -27.766 -26.953 1 47.53 141 LYS B O 1
ATOM 2061 N N . HIS B 1 142 ? -4.098 -28.984 -25.516 1 38.84 142 HIS B N 1
ATOM 2062 C CA . HIS B 1 142 ? -3.689 -30.203 -26.203 1 38.84 142 HIS B CA 1
ATOM 2063 C C . HIS B 1 142 ? -4.898 -31.047 -26.594 1 38.84 142 HIS B C 1
ATOM 2065 O O . HIS B 1 142 ? -5.863 -31.141 -25.844 1 38.84 142 HIS B O 1
#

Solvent-accessible surface area (backbone atoms only — not comparable to full-atom values): 16824 Å² total; per-residue (Å²): 140,77,85,74,76,78,75,76,71,76,73,78,75,75,75,76,76,72,74,70,73,66,78,68,69,74,64,63,84,68,68,46,70,67,51,48,51,34,60,70,65,27,43,44,35,66,80,63,40,47,71,33,59,26,22,22,83,57,32,42,76,35,29,26,26,67,34,38,29,35,22,86,86,43,31,44,46,26,32,31,32,30,18,59,62,53,93,94,44,71,68,34,38,25,71,38,50,43,87,60,47,43,76,57,79,75,38,41,29,34,69,79,55,43,46,68,59,50,59,69,43,72,66,56,75,82,76,90,64,79,79,51,75,78,70,68,60,60,72,75,79,120,137,75,84,67,77,73,76,70,77,74,74,76,74,76,73,76,72,73,71,71,72,65,80,69,71,76,65,63,83,67,68,47,69,67,51,46,50,34,62,70,64,28,42,45,36,65,80,64,39,49,69,33,59,27,21,23,82,59,34,43,75,38,29,27,26,66,35,38,28,33,23,87,86,43,30,44,46,26,33,30,32,30,18,60,62,53,94,93,42,72,67,33,38,27,72,38,50,43,86,61,47,43,76,58,79,75,38,40,30,33,70,74,54,44,47,68,60,50,60,70,42,73,66,56,73,83,78,89,66,78,80,50,75,81,70,69,59,60,71,76,79,119

Secondary structure (DSSP, 8-state):
------------------------S-------HHHHHHHHH-EEIIIIITT-EEE-TTS-EEEEEEEEEE-TTSBEEEEEEEE--STTPPPEEEEEEGGG-EEETTEEE-TT--HHHHHHSPPP----PPPPPPPPP-----/------------------------S-------HHHHHHHHH-EEIIIIITT-EEE-TTS-EEEEEEEEEE-TTSBEEEEEEEE--STTPPPEEEEEEGGG-EEETTEEE-TT--HHHHHHSPPP----PPPPPPPPP-----

Organism: NCBI:txid488447

pLDDT: mean 76.22, std 23.96, range [23.19, 98.0]

Sequence (284 aa):
MAFYETLIAATVLASSVSAHAQIAGAQPISVTVEQSQALLEGWSVKKSVLGKAVYNDENQKVGTVRDLIVAPDGSVSAAIVSAGGFLGVAAHDVAVPIASLDVRNGNIYLPGATKDALKATPAFQYAKVP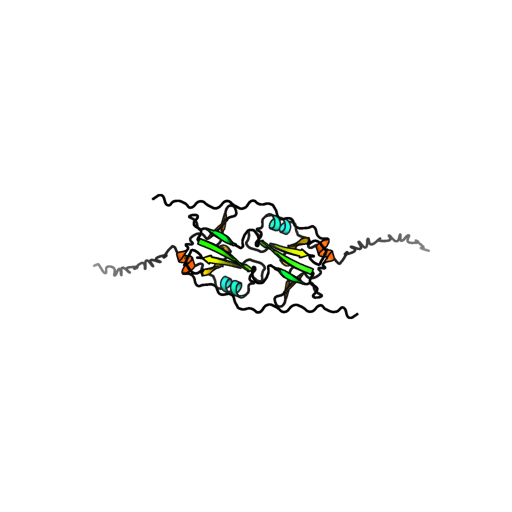SPPKPKKLDDKHMAFYETLIAATVLASSVSAHAQIAGAQPISVTVEQSQALLEGWSVKKSVLGKAVYNDENQKVGTVRDLIVAPDGSVSAAIVSAGGFLGVAAHDVAVPIASLDVRNGNIYLPGATKDALKATPAFQYAKVPSPPKPKKLDDKH

Nearest PDB structures (foldseek):
  3htr-assembly1_A  TM=7.640E-01  e=3.790E-06  Rhodopseudomonas palustris
  3htr-assembly1_B  TM=8.159E-01  e=1.219E-05  Rhodopseudomonas palustris
  7vy3-assembly1_H  TM=7.511E-01  e=4.713E-05  Cereibacter sphaeroides f. sp. denitrificans
  3a1p-assembly2_C  TM=6.587E-01  e=6.061E-03  Thermus thermophilus HB8
  3h9n-assembly1_A  TM=5.218E-01  e=2.073E-02  Haemophilus influenzae

InterPro domains:
  IPR011033 PRC-barrel-like superfamily [SSF50346] (6-138)
  IPR027275 PRC-barrel domain [PF05239] (48-111)

Radius of gyration: 30.27 Å; Cα contacts (8 Å, |Δi|>4): 457; chains: 2; bounding box: 84×126×57 Å

Foldseek 3Di:
DDDPDDPPPPPPPPPPPPPPVPPPDCPPVPCPPVNVVCVVPDDDCVPQAAQAFEAEPVRDTQFGFHDWDADPVGHTQWTWTWGDDDPPTDTATDTHGPVQWDADPSHIYRYPDHNVNSNVDDGDDDDPDDDDDDDDPPPPPD/DDPPPDPVPPPPPPPPPPPPVPPPDCPDVPCPPVNVVCVVPDDDCVPQAAQAFEAEPVRDTQFGFHDWDADPVGHTQWTWTWGDDDVPTDTATDTHGPVQWDADPSHIYRYPDHNVNSNVDDGDDDDPDDDDDDDDPPPPPD